Protein AF-A0AAW2QSM8-F1 (afdb_monomer_lite)

pLDDT: mean 82.86, std 20.03, range [26.61, 98.25]

Structure (mmCIF, N/CA/C/O backbone):
data_AF-A0AAW2QSM8-F1
#
_entry.id   AF-A0AAW2QSM8-F1
#
loop_
_atom_site.group_PDB
_atom_site.id
_atom_site.type_symbol
_atom_site.label_atom_id
_atom_site.label_alt_id
_atom_site.label_comp_id
_atom_site.label_asym_id
_atom_site.label_entity_id
_atom_site.label_seq_id
_atom_site.pdbx_PDB_ins_code
_atom_site.Cartn_x
_atom_site.Cartn_y
_atom_site.Cartn_z
_atom_site.occupancy
_atom_site.B_iso_or_equiv
_atom_site.auth_seq_id
_atom_site.auth_comp_id
_atom_site.auth_asym_id
_atom_site.auth_atom_id
_atom_site.pdbx_PDB_model_num
ATOM 1 N N . MET A 1 1 ? 16.136 -4.296 -57.598 1.00 37.69 1 MET A N 1
ATOM 2 C CA . MET A 1 1 ? 15.988 -4.565 -59.041 1.00 37.69 1 MET A CA 1
ATOM 3 C C . MET A 1 1 ? 16.842 -3.544 -59.768 1.00 37.69 1 MET A C 1
ATOM 5 O O . MET A 1 1 ? 16.464 -2.384 -59.811 1.00 37.69 1 MET A O 1
ATOM 9 N N . ILE A 1 2 ? 18.026 -3.956 -60.213 1.00 37.72 2 ILE A N 1
ATOM 10 C CA . ILE A 1 2 ? 18.904 -3.196 -61.109 1.00 37.72 2 ILE A CA 1
ATOM 11 C C . ILE A 1 2 ? 19.318 -4.221 -62.159 1.00 37.72 2 ILE A C 1
ATOM 13 O O . ILE A 1 2 ? 19.843 -5.274 -61.799 1.00 37.72 2 ILE A O 1
ATOM 17 N N . GLU A 1 3 ? 18.990 -3.968 -63.420 1.00 33.91 3 GLU A N 1
ATOM 18 C CA . GLU A 1 3 ? 19.300 -4.884 -64.515 1.00 33.91 3 GLU A CA 1
ATOM 19 C C . GLU A 1 3 ? 20.723 -4.617 -65.010 1.00 33.91 3 GLU A C 1
ATOM 21 O O . GLU A 1 3 ? 21.038 -3.510 -65.444 1.00 33.91 3 GLU A O 1
ATOM 26 N N . PHE A 1 4 ? 21.582 -5.635 -64.964 1.00 39.97 4 PHE A N 1
ATOM 27 C CA . PHE A 1 4 ? 22.839 -5.619 -65.705 1.00 39.97 4 PHE A CA 1
ATOM 28 C C . PHE A 1 4 ? 22.578 -6.140 -67.118 1.00 39.97 4 PHE A C 1
ATOM 30 O O . PHE A 1 4 ? 22.308 -7.327 -67.308 1.00 39.97 4 PHE A O 1
ATOM 37 N N . LEU A 1 5 ? 22.664 -5.252 -68.111 1.00 37.31 5 LEU A N 1
ATOM 38 C CA . LEU A 1 5 ? 22.688 -5.656 -69.515 1.00 37.31 5 LEU A CA 1
ATOM 39 C C . LEU A 1 5 ? 24.020 -6.367 -69.837 1.00 37.31 5 LEU A C 1
ATOM 41 O O . LEU A 1 5 ? 25.075 -5.899 -69.404 1.00 37.31 5 LEU A O 1
ATOM 45 N N . PRO A 1 6 ? 23.995 -7.488 -70.582 1.00 57.62 6 PRO A N 1
ATOM 46 C CA . PRO A 1 6 ? 25.197 -8.227 -70.962 1.00 57.62 6 PRO A CA 1
ATOM 47 C C . PRO A 1 6 ? 25.884 -7.652 -72.218 1.00 57.62 6 PRO A C 1
ATOM 49 O O . PRO A 1 6 ? 25.372 -6.746 -72.868 1.00 57.62 6 PRO A O 1
ATOM 52 N N . TYR A 1 7 ? 26.998 -8.294 -72.592 1.00 34.91 7 TYR A N 1
ATOM 53 C CA . TYR A 1 7 ? 27.861 -8.069 -73.766 1.00 34.91 7 TYR A CA 1
ATOM 54 C C . TYR A 1 7 ? 28.831 -6.876 -73.736 1.00 34.91 7 TYR A C 1
ATOM 56 O O . TYR A 1 7 ? 28.497 -5.756 -74.102 1.00 34.91 7 TYR A O 1
ATOM 64 N N . TYR A 1 8 ? 30.117 -7.221 -73.619 1.00 33.31 8 TYR A N 1
ATOM 65 C CA . TYR A 1 8 ? 30.985 -7.115 -74.796 1.00 33.31 8 TYR A CA 1
ATOM 66 C C . TYR A 1 8 ? 31.835 -8.387 -74.939 1.00 33.31 8 TYR A C 1
ATOM 68 O O . TYR A 1 8 ? 32.649 -8.704 -74.081 1.00 33.31 8 TYR A O 1
ATOM 76 N N . GLN A 1 9 ? 31.630 -9.137 -76.025 1.00 41.78 9 GLN A N 1
ATOM 77 C CA . GLN A 1 9 ? 32.396 -10.342 -76.358 1.00 41.78 9 GLN A CA 1
ATOM 78 C C . GLN A 1 9 ? 32.806 -10.243 -77.828 1.00 41.78 9 GLN A C 1
ATOM 80 O O . GLN A 1 9 ? 32.003 -10.519 -78.719 1.00 41.78 9 GLN A O 1
ATOM 85 N N . LYS A 1 10 ? 34.042 -9.806 -78.098 1.00 37.28 10 LYS A N 1
ATOM 86 C CA . LYS A 1 10 ? 34.548 -9.650 -79.467 1.00 37.28 10 LYS A CA 1
ATOM 87 C C . LYS A 1 10 ? 35.578 -10.734 -79.778 1.00 37.28 10 LYS A C 1
ATOM 89 O O . LYS A 1 10 ? 36.554 -10.896 -79.056 1.00 37.28 10 LYS A O 1
ATOM 94 N N . LYS A 1 11 ? 35.295 -11.499 -80.838 1.00 33.34 11 LYS A N 1
ATOM 95 C CA . LYS A 1 11 ? 36.092 -12.633 -81.328 1.00 33.34 11 LYS A CA 1
ATOM 96 C C . LYS A 1 11 ? 37.580 -12.303 -81.460 1.00 33.34 11 LYS A C 1
ATOM 98 O O . LYS A 1 11 ? 37.927 -11.276 -82.035 1.00 33.34 11 LYS A O 1
ATOM 103 N N . SER A 1 12 ? 38.412 -13.268 -81.072 1.00 36.94 12 SER A N 1
ATOM 104 C CA . SER A 1 12 ? 39.707 -13.476 -81.719 1.00 36.94 12 SER A CA 1
ATOM 105 C C . SER A 1 12 ? 39.502 -14.201 -83.055 1.00 36.94 12 SER A C 1
ATOM 107 O O . SER A 1 12 ? 38.677 -15.114 -83.144 1.00 36.94 12 SER A O 1
ATOM 109 N N . THR A 1 13 ? 40.261 -13.785 -84.062 1.00 33.03 13 THR A N 1
ATOM 110 C CA . THR A 1 13 ? 40.539 -14.480 -85.329 1.00 33.03 13 THR A CA 1
ATOM 111 C C . THR A 1 13 ? 41.866 -13.915 -85.815 1.00 33.03 13 THR A C 1
ATOM 113 O O . THR A 1 13 ? 41.962 -12.696 -85.962 1.00 33.03 13 THR A O 1
ATOM 116 N N . GLY A 1 14 ? 42.866 -14.772 -86.001 1.00 33.56 14 GLY A N 1
ATOM 117 C CA . GLY A 1 14 ? 44.190 -14.389 -86.482 1.00 33.56 14 GLY A CA 1
ATOM 118 C C . GLY A 1 14 ? 44.475 -14.877 -87.901 1.00 33.56 14 GLY A C 1
ATOM 119 O O . GLY A 1 14 ? 43.607 -15.466 -88.543 1.00 33.56 14 GLY A O 1
ATOM 120 N N . ASP A 1 15 ? 45.731 -14.647 -88.267 1.00 32.72 15 ASP A N 1
ATOM 121 C CA . ASP A 1 15 ? 46.563 -15.411 -89.198 1.00 32.72 15 ASP A CA 1
ATOM 122 C C . ASP A 1 15 ? 46.310 -15.234 -90.717 1.00 32.72 15 ASP A C 1
ATOM 124 O O . ASP A 1 15 ? 45.299 -15.648 -91.276 1.00 32.72 15 ASP A O 1
ATOM 128 N N . ASP A 1 16 ? 47.312 -14.588 -91.330 1.00 32.44 16 ASP A N 1
ATOM 129 C CA . ASP A 1 16 ? 48.027 -14.924 -92.575 1.00 32.44 16 ASP A CA 1
ATOM 130 C C . ASP A 1 16 ? 47.294 -15.052 -93.932 1.00 32.44 16 ASP A C 1
ATOM 132 O O . ASP A 1 16 ? 46.439 -15.908 -94.137 1.00 32.44 16 ASP A O 1
ATOM 136 N N . ASP A 1 17 ? 47.760 -14.278 -94.932 1.00 31.14 17 ASP A N 1
ATOM 137 C CA . ASP A 1 17 ? 48.708 -14.850 -95.913 1.00 31.14 17 ASP A CA 1
ATOM 138 C C . ASP A 1 17 ? 49.505 -13.801 -96.746 1.00 31.14 17 ASP A C 1
ATOM 140 O O . ASP A 1 17 ? 48.952 -12.833 -97.263 1.00 31.14 17 ASP A O 1
ATOM 144 N N . LEU A 1 18 ? 50.821 -14.046 -96.832 1.00 33.50 18 LEU A N 1
ATOM 145 C CA . LEU A 1 18 ? 51.816 -13.861 -97.920 1.00 33.50 18 LEU A CA 1
ATOM 146 C C . LEU A 1 18 ? 51.772 -12.710 -98.975 1.00 33.50 18 LEU A C 1
ATOM 148 O O . LEU A 1 18 ? 50.784 -12.524 -99.671 1.00 33.50 18 LEU A O 1
ATOM 152 N N . ASN A 1 19 ? 52.956 -12.076 -99.157 1.00 30.62 19 ASN A N 1
ATOM 153 C CA . ASN A 1 19 ? 53.789 -11.860 -100.384 1.00 30.62 19 ASN A CA 1
ATOM 154 C C . ASN A 1 19 ? 53.135 -11.497 -101.755 1.00 30.62 19 ASN A C 1
ATOM 156 O O . ASN A 1 19 ? 51.996 -11.835 -102.030 1.00 30.62 19 ASN A O 1
ATOM 160 N N . GLU A 1 20 ? 53.770 -10.855 -102.750 1.00 32.09 20 GLU A N 1
ATOM 161 C CA . GLU A 1 20 ? 55.142 -10.374 -103.085 1.00 32.09 20 GLU A CA 1
ATOM 162 C C . GLU A 1 20 ? 54.966 -9.282 -104.201 1.00 32.09 20 GLU A C 1
ATOM 164 O O . GLU A 1 20 ? 53.841 -9.101 -104.666 1.00 32.09 20 GLU A O 1
ATOM 169 N N . ASP A 1 21 ? 55.906 -8.487 -104.738 1.00 26.61 21 ASP A N 1
ATOM 170 C CA . ASP A 1 21 ? 57.368 -8.262 -104.648 1.00 26.61 21 ASP A CA 1
ATOM 171 C C . ASP A 1 21 ? 57.662 -6.799 -105.157 1.00 26.61 21 ASP A C 1
ATOM 173 O O . ASP A 1 21 ? 56.738 -6.019 -105.388 1.00 26.61 21 ASP A O 1
ATOM 177 N N . SER A 1 22 ? 58.935 -6.448 -105.401 1.00 28.77 22 SER A N 1
ATOM 178 C CA . SER A 1 22 ? 59.426 -5.657 -106.553 1.00 28.77 22 SER A CA 1
ATOM 179 C C . SER A 1 22 ? 59.888 -4.211 -106.303 1.00 28.77 22 SER A C 1
ATOM 181 O O . SER A 1 22 ? 59.337 -3.241 -106.814 1.00 28.77 22 SER A O 1
ATOM 183 N N . SER A 1 23 ? 61.056 -4.146 -105.652 1.00 28.53 23 SER A N 1
ATOM 184 C CA . SER A 1 23 ? 62.288 -3.501 -106.169 1.00 28.53 23 SER A CA 1
ATOM 185 C C . SER A 1 23 ? 62.406 -1.969 -106.336 1.00 28.53 23 SER A C 1
ATOM 187 O O . SER A 1 23 ? 61.602 -1.327 -106.994 1.00 28.53 23 SER A O 1
ATOM 189 N N . GLU A 1 24 ? 63.568 -1.463 -105.885 1.00 28.03 24 GLU A N 1
ATOM 190 C CA . GLU A 1 24 ? 64.206 -0.162 -106.198 1.00 28.03 24 GLU A CA 1
ATOM 191 C C . GLU A 1 24 ? 63.445 1.111 -105.747 1.00 28.03 24 GLU A C 1
ATOM 193 O O . GLU A 1 24 ? 62.296 1.359 -106.071 1.00 28.03 24 GLU A O 1
ATOM 198 N N . ASN A 1 25 ? 64.045 2.012 -104.964 1.00 27.36 25 ASN A N 1
ATOM 199 C CA . ASN A 1 25 ? 65.354 2.627 -105.202 1.00 27.36 25 ASN A CA 1
ATOM 200 C C . ASN A 1 25 ? 66.118 2.921 -103.887 1.00 27.36 25 ASN A C 1
ATOM 202 O O . ASN A 1 25 ? 65.534 3.342 -102.889 1.00 27.36 25 ASN A O 1
ATOM 206 N N . ARG A 1 26 ? 67.445 2.741 -103.887 1.00 36.94 26 ARG A N 1
ATOM 207 C CA . ARG A 1 26 ? 68.321 2.917 -102.716 1.00 36.94 26 ARG A CA 1
ATOM 208 C C . ARG A 1 26 ? 69.012 4.287 -102.749 1.00 36.94 26 ARG A C 1
ATOM 210 O O . ARG A 1 26 ? 70.028 4.450 -103.415 1.00 36.94 26 ARG A O 1
ATOM 217 N N . SER A 1 27 ? 68.498 5.257 -101.990 1.00 31.53 27 SER A N 1
ATOM 218 C CA . SER A 1 27 ? 69.082 6.607 -101.861 1.00 31.53 27 SER A CA 1
ATOM 219 C C . SER A 1 27 ? 69.471 6.916 -100.404 1.00 31.53 27 SER A C 1
ATOM 221 O O . SER A 1 27 ? 68.594 6.881 -99.542 1.00 31.53 27 SER A O 1
ATOM 223 N N . PRO A 1 28 ? 70.747 7.220 -100.089 1.00 39.97 28 PRO A N 1
ATOM 224 C CA . PRO A 1 28 ? 71.170 7.539 -98.725 1.00 39.97 28 PRO A CA 1
ATOM 225 C C . PRO A 1 28 ? 70.884 9.012 -98.386 1.00 39.97 28 PRO A C 1
ATOM 227 O O . PRO A 1 28 ? 71.546 9.908 -98.907 1.00 39.97 28 PRO A O 1
ATOM 230 N N . ALA A 1 29 ? 69.917 9.275 -97.500 1.00 31.58 29 ALA A N 1
ATOM 231 C CA . ALA A 1 29 ? 69.542 10.639 -97.120 1.00 31.58 29 ALA A CA 1
ATOM 232 C C . ALA A 1 29 ? 69.113 10.779 -95.642 1.00 31.58 29 ALA A C 1
ATOM 234 O O . ALA A 1 29 ? 67.986 10.466 -95.277 1.00 31.58 29 ALA A O 1
ATOM 235 N N . SER A 1 30 ? 69.998 11.373 -94.833 1.00 36.75 30 SER A N 1
ATOM 236 C CA . SER A 1 30 ? 69.716 12.029 -93.541 1.00 36.75 30 SER A CA 1
ATOM 237 C C . SER A 1 30 ? 69.126 11.184 -92.391 1.00 36.75 30 SER A C 1
ATOM 239 O O . SER A 1 30 ? 67.939 11.261 -92.074 1.00 36.75 30 SER A O 1
ATOM 241 N N . GLU A 1 31 ? 70.011 10.543 -91.619 1.00 38.59 31 GLU A N 1
ATOM 242 C CA . GLU A 1 31 ? 69.717 9.992 -90.277 1.00 38.59 31 GLU A CA 1
ATOM 243 C C . GLU A 1 31 ? 69.239 11.068 -89.264 1.00 38.59 31 GLU A C 1
ATOM 245 O O . GLU A 1 31 ? 68.657 10.761 -88.224 1.00 38.59 31 GLU A O 1
ATOM 250 N N . ASN A 1 32 ? 69.419 12.356 -89.588 1.00 44.19 32 ASN A N 1
ATOM 251 C CA . ASN A 1 32 ? 69.009 13.487 -88.750 1.00 44.19 32 ASN A CA 1
ATOM 252 C C . ASN A 1 32 ? 67.496 13.787 -88.790 1.00 44.19 32 ASN A C 1
ATOM 254 O O . ASN A 1 32 ? 67.010 14.524 -87.935 1.00 44.19 32 ASN A O 1
ATOM 258 N N . GLY A 1 33 ? 66.745 13.271 -89.774 1.00 52.97 33 GLY A N 1
ATOM 259 C CA . GLY A 1 33 ? 65.313 13.580 -89.925 1.00 52.97 33 GLY A CA 1
ATOM 260 C C . GLY A 1 33 ? 64.427 12.878 -88.892 1.00 52.97 33 GLY A C 1
ATOM 261 O O . GLY A 1 33 ? 63.688 13.522 -88.151 1.00 52.97 33 GLY A O 1
ATOM 262 N N . ASP A 1 34 ? 64.556 11.555 -88.814 1.00 56.44 34 ASP A N 1
ATOM 263 C CA . ASP A 1 34 ? 63.772 10.672 -87.937 1.00 56.44 34 ASP A CA 1
ATOM 264 C C 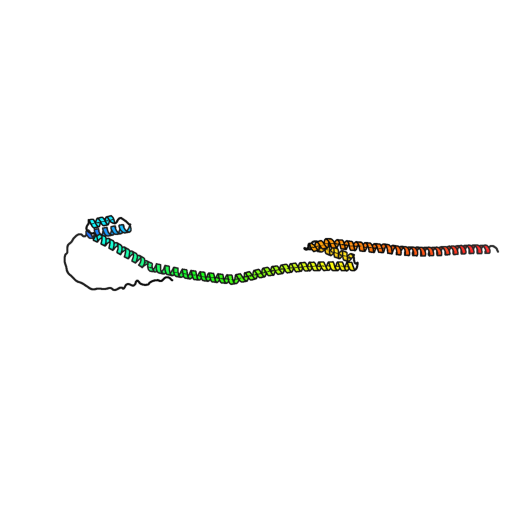. ASP A 1 34 ? 63.960 11.004 -86.440 1.00 56.44 34 ASP A C 1
ATOM 266 O O . ASP A 1 34 ? 63.015 10.975 -85.653 1.00 56.44 34 ASP A O 1
ATOM 270 N N . THR A 1 35 ? 65.163 11.442 -86.055 1.00 61.62 35 THR A N 1
ATOM 271 C CA . THR A 1 35 ? 65.461 11.911 -84.689 1.00 61.62 35 THR A CA 1
ATOM 272 C C . THR A 1 35 ? 64.717 13.209 -84.337 1.00 61.62 35 THR A C 1
ATOM 274 O O . THR A 1 35 ? 64.271 13.377 -83.202 1.00 61.62 35 THR A O 1
ATOM 277 N N . ALA A 1 36 ? 64.544 14.125 -85.297 1.00 67.00 36 ALA A N 1
ATOM 278 C CA . ALA A 1 36 ? 63.866 15.402 -85.072 1.00 67.00 36 ALA A CA 1
ATOM 279 C C . ALA A 1 36 ? 62.339 15.245 -84.973 1.00 67.00 36 ALA A C 1
ATOM 281 O O . ALA A 1 36 ? 61.732 15.807 -84.059 1.00 67.00 36 ALA A O 1
ATOM 282 N N . ASP A 1 37 ? 61.729 14.443 -85.854 1.00 72.75 37 ASP A N 1
ATOM 283 C CA . ASP A 1 37 ? 60.283 14.184 -85.814 1.00 72.75 37 ASP A CA 1
ATOM 284 C C . ASP A 1 37 ? 59.902 13.434 -84.505 1.00 72.75 37 ASP A C 1
ATOM 286 O O . ASP A 1 37 ? 58.910 13.788 -83.863 1.00 72.75 37 ASP A O 1
ATOM 290 N N . LYS A 1 38 ? 60.748 12.512 -84.006 1.00 76.06 38 LYS A N 1
ATOM 291 C CA . LYS A 1 38 ? 60.593 11.869 -82.678 1.00 76.06 38 LYS A CA 1
ATOM 292 C C . LYS A 1 38 ? 60.730 12.842 -81.502 1.00 76.06 38 LYS A C 1
ATOM 294 O O . LYS A 1 38 ? 59.967 12.752 -80.540 1.00 76.06 38 LYS A O 1
ATOM 299 N N . GLN A 1 39 ? 61.663 13.793 -81.567 1.00 80.06 39 GLN A N 1
ATOM 300 C CA . GLN A 1 39 ? 61.791 14.830 -80.538 1.00 80.06 39 GLN A CA 1
ATOM 301 C C . GLN A 1 39 ? 60.550 15.739 -80.500 1.00 80.06 39 GLN A C 1
ATOM 303 O O . GLN A 1 39 ? 60.066 16.063 -79.416 1.00 80.06 39 GLN A O 1
ATOM 308 N N . ASP A 1 40 ? 59.991 16.103 -81.659 1.00 79.94 40 ASP A N 1
ATOM 309 C CA . ASP A 1 40 ? 58.732 16.855 -81.742 1.00 79.94 40 ASP A CA 1
ATOM 310 C C . ASP A 1 40 ? 57.526 16.043 -81.237 1.00 79.94 40 ASP A C 1
ATOM 312 O O . ASP A 1 40 ? 56.650 16.608 -80.582 1.00 79.94 40 ASP A O 1
ATOM 316 N N . GLN A 1 41 ? 57.485 14.726 -81.474 1.00 84.69 41 GLN A N 1
ATOM 317 C CA . GLN A 1 41 ? 56.469 13.828 -80.908 1.00 84.69 41 GLN A CA 1
ATOM 318 C C . GLN A 1 41 ? 56.520 13.810 -79.371 1.00 84.69 41 GLN A C 1
ATOM 320 O O . GLN A 1 41 ? 55.481 13.923 -78.716 1.00 84.69 41 GLN A O 1
ATOM 325 N N . LEU A 1 42 ? 57.722 13.707 -78.790 1.00 84.31 42 LEU A N 1
ATOM 326 C CA . LEU A 1 42 ? 57.922 13.734 -77.339 1.00 84.31 42 LEU A CA 1
ATOM 327 C C . LEU A 1 42 ? 57.533 15.091 -76.740 1.00 84.31 42 LEU A C 1
ATOM 329 O O . LEU A 1 42 ? 56.754 15.128 -75.788 1.00 84.31 42 LEU A O 1
ATOM 333 N N . LEU A 1 43 ? 57.998 16.200 -77.324 1.00 86.12 43 LEU A N 1
ATOM 334 C CA . LEU A 1 43 ? 57.645 17.553 -76.877 1.00 86.12 43 LEU A CA 1
ATOM 335 C C . LEU A 1 43 ? 56.132 17.810 -76.948 1.00 86.12 43 LEU A C 1
ATOM 337 O O . LEU A 1 43 ? 55.565 18.359 -76.006 1.00 86.12 43 LEU A O 1
ATOM 341 N N . LEU A 1 44 ? 55.464 17.357 -78.014 1.00 86.31 44 LEU A N 1
ATOM 342 C CA . LEU A 1 44 ? 54.009 17.432 -78.137 1.00 86.31 44 LEU A CA 1
ATOM 343 C C . LEU A 1 44 ? 53.305 16.600 -77.052 1.00 86.31 44 LEU A C 1
ATOM 345 O O . LEU A 1 44 ? 52.346 17.072 -76.448 1.00 86.31 44 LEU A O 1
ATOM 349 N N . SER A 1 45 ? 53.784 15.383 -76.774 1.00 87.06 45 SER A N 1
ATOM 350 C CA . SER A 1 45 ? 53.202 14.526 -75.731 1.00 87.06 45 SER A CA 1
ATOM 351 C C . SER A 1 45 ? 53.314 15.143 -74.330 1.00 87.06 45 SER A C 1
ATOM 353 O O . SER A 1 45 ? 52.355 15.090 -73.561 1.00 87.06 45 SER A O 1
ATOM 355 N N . ALA A 1 46 ? 54.441 15.797 -74.025 1.00 87.44 46 ALA A N 1
ATOM 356 C CA . ALA A 1 46 ? 54.645 16.524 -72.776 1.00 87.44 46 ALA A CA 1
ATOM 357 C C . ALA A 1 46 ? 53.724 17.751 -72.684 1.00 87.44 46 ALA A C 1
ATOM 359 O O . ALA A 1 46 ? 53.015 17.900 -71.692 1.00 87.44 46 ALA A O 1
ATOM 360 N N . ALA A 1 47 ? 53.650 18.562 -73.745 1.00 87.56 47 ALA A N 1
ATOM 361 C CA . ALA A 1 47 ? 52.763 19.721 -73.820 1.00 87.56 47 ALA A CA 1
ATOM 362 C C . ALA A 1 47 ? 51.283 19.347 -73.601 1.00 87.56 47 ALA A C 1
ATOM 364 O O . ALA A 1 47 ? 50.574 20.045 -72.878 1.00 87.56 47 ALA A O 1
ATOM 365 N N . ILE A 1 48 ? 50.816 18.220 -74.158 1.00 87.25 48 ILE A N 1
ATOM 366 C CA . ILE A 1 48 ? 49.442 17.732 -73.939 1.00 87.25 48 ILE A CA 1
ATOM 367 C C . ILE A 1 48 ? 49.241 17.256 -72.492 1.00 87.25 48 ILE A C 1
ATOM 369 O O . ILE A 1 48 ? 48.244 17.622 -71.875 1.00 87.25 48 ILE A O 1
ATOM 373 N N . CYS A 1 49 ? 50.178 16.485 -71.928 1.00 87.38 49 CYS A N 1
ATOM 374 C CA . CYS A 1 49 ? 50.118 16.052 -70.524 1.00 87.38 49 CYS A CA 1
ATOM 375 C C . CYS A 1 49 ? 50.142 17.228 -69.527 1.00 87.38 49 CYS A C 1
ATOM 377 O O . CYS A 1 49 ? 49.525 17.137 -68.468 1.00 87.38 49 CYS A O 1
ATOM 379 N N . ASN A 1 50 ? 50.820 18.325 -69.873 1.00 88.56 50 ASN A N 1
ATOM 380 C CA . ASN A 1 50 ? 50.934 19.535 -69.055 1.00 88.56 50 ASN A CA 1
ATOM 381 C C . ASN A 1 50 ? 49.784 20.545 -69.270 1.00 88.56 50 ASN A C 1
ATOM 383 O O . ASN A 1 50 ? 49.623 21.458 -68.460 1.00 88.56 50 ASN A O 1
ATOM 387 N N . GLY A 1 51 ? 48.994 20.412 -70.344 1.00 85.56 51 GLY A N 1
ATOM 388 C CA . GLY A 1 51 ? 47.915 21.348 -70.697 1.00 85.56 51 GLY A CA 1
ATOM 389 C C . GLY A 1 51 ? 48.371 22.649 -71.384 1.00 85.56 51 GLY A C 1
ATOM 390 O O . GLY A 1 51 ? 47.745 23.691 -71.197 1.00 85.56 51 GLY A O 1
ATOM 391 N N . GLU A 1 52 ? 49.463 22.612 -72.151 1.00 90.06 52 GLU A N 1
ATOM 392 C CA . GLU A 1 52 ? 50.100 23.776 -72.799 1.00 90.06 52 GLU A CA 1
ATOM 393 C C . GLU A 1 52 ? 49.465 24.179 -74.160 1.00 90.06 52 GLU A C 1
ATOM 395 O O . GLU A 1 52 ? 48.708 23.418 -74.767 1.00 90.06 52 GLU A O 1
ATOM 400 N N . ASP A 1 53 ? 49.787 25.379 -74.689 1.00 85.94 53 ASP A N 1
ATOM 401 C CA . ASP A 1 53 ? 49.286 25.851 -76.003 1.00 85.94 53 ASP A CA 1
ATOM 402 C C . ASP A 1 53 ? 49.859 25.043 -77.182 1.00 85.94 53 ASP A C 1
ATOM 404 O O . ASP A 1 53 ? 50.949 25.315 -77.707 1.00 85.94 53 ASP A O 1
ATOM 408 N N . LEU A 1 54 ? 49.040 24.121 -77.690 1.00 84.94 54 LEU A N 1
ATOM 409 C CA . LEU A 1 54 ? 49.307 23.369 -78.918 1.00 84.94 54 LEU A CA 1
ATOM 410 C C . LEU A 1 54 ? 49.359 24.256 -80.174 1.00 84.94 54 LEU A C 1
ATOM 412 O O . LEU A 1 54 ? 49.878 23.827 -81.205 1.00 84.94 54 LEU A O 1
ATOM 416 N N . GLY A 1 55 ? 48.876 25.501 -80.115 1.00 83.19 55 GLY A N 1
ATOM 417 C CA . GLY A 1 55 ? 48.933 26.462 -81.213 1.00 83.19 55 GLY A CA 1
ATOM 418 C C . GLY A 1 55 ? 50.352 26.706 -81.732 1.00 83.19 55 GLY A C 1
ATOM 419 O O . GLY A 1 55 ? 50.529 26.966 -82.922 1.00 83.19 55 GLY A O 1
ATOM 420 N N . SER A 1 56 ? 51.373 26.574 -80.882 1.00 82.38 56 SER A N 1
ATOM 421 C CA . SER A 1 56 ? 52.788 26.617 -81.278 1.00 82.38 56 SER A CA 1
ATOM 422 C C . SER A 1 56 ? 53.159 25.475 -82.242 1.00 82.38 56 SER A C 1
ATOM 424 O O . SER A 1 56 ? 53.662 25.730 -83.340 1.00 82.38 56 SER A O 1
ATOM 426 N N . PHE A 1 57 ? 52.824 24.234 -81.881 1.00 83.75 57 PHE A N 1
ATOM 427 C CA . PHE A 1 57 ? 53.021 23.026 -82.687 1.00 83.75 57 PHE A CA 1
ATOM 428 C C . PHE A 1 57 ? 52.184 23.046 -83.973 1.00 83.75 57 PHE A C 1
ATOM 430 O O . PHE A 1 57 ? 52.696 22.715 -85.042 1.00 83.75 57 PHE A O 1
ATOM 437 N N . VAL A 1 58 ? 50.930 23.508 -83.903 1.00 84.50 58 VAL A N 1
ATOM 438 C CA . VAL A 1 58 ? 50.062 23.698 -85.079 1.00 84.50 58 VAL A CA 1
ATOM 439 C C . VAL A 1 58 ? 50.695 24.691 -86.058 1.00 84.50 58 VAL A C 1
ATOM 441 O O . VAL A 1 58 ? 50.875 24.363 -87.231 1.00 84.50 58 VAL A O 1
ATOM 444 N N . ARG A 1 59 ? 51.113 25.877 -85.587 1.00 85.38 59 ARG A N 1
ATOM 445 C CA . ARG A 1 59 ? 51.801 26.878 -86.424 1.00 85.38 59 ARG A CA 1
ATOM 446 C C . ARG A 1 59 ? 53.073 26.299 -87.061 1.00 85.38 59 ARG A C 1
ATOM 448 O O . ARG A 1 59 ? 53.282 26.503 -88.254 1.00 85.38 59 ARG A O 1
ATOM 455 N N . LYS A 1 60 ? 53.874 25.527 -86.312 1.00 83.38 60 LYS A N 1
ATOM 456 C CA . LYS A 1 60 ? 55.083 24.846 -86.817 1.00 83.38 60 LYS A CA 1
ATOM 457 C C . LYS A 1 60 ? 54.768 23.825 -87.922 1.00 83.38 60 LYS A C 1
ATOM 459 O O . LYS A 1 60 ? 55.421 23.857 -88.960 1.00 83.38 60 LYS A O 1
ATOM 464 N N . ALA A 1 61 ? 53.770 22.961 -87.731 1.00 82.38 61 ALA A N 1
ATOM 465 C CA . ALA A 1 61 ? 53.433 21.882 -88.666 1.00 82.38 61 ALA A CA 1
ATOM 466 C C . ALA A 1 61 ? 52.809 22.371 -89.986 1.00 82.38 61 ALA A C 1
ATOM 468 O O . ALA A 1 61 ? 53.076 21.805 -91.047 1.00 82.38 61 ALA A O 1
ATOM 469 N N . PHE A 1 62 ? 52.008 23.442 -89.944 1.00 82.88 62 PHE A N 1
ATOM 470 C CA . PHE A 1 62 ? 51.504 24.079 -91.164 1.00 82.88 62 PHE A CA 1
ATOM 471 C C . PHE A 1 62 ? 52.595 24.892 -91.880 1.00 82.88 62 PHE A C 1
ATOM 473 O O . PHE A 1 62 ? 52.680 24.830 -93.104 1.00 82.88 62 PHE A O 1
ATOM 480 N N . ALA A 1 63 ? 53.476 25.588 -91.150 1.00 82.62 63 ALA A N 1
ATOM 481 C CA . ALA A 1 63 ? 54.594 26.327 -91.747 1.00 82.62 63 ALA A CA 1
ATOM 482 C C . ALA A 1 63 ? 55.664 25.418 -92.386 1.00 82.62 63 ALA A C 1
ATOM 484 O O . ALA A 1 63 ? 56.314 25.828 -93.344 1.00 82.62 63 ALA A O 1
ATOM 485 N N . SER A 1 64 ? 55.837 24.185 -91.894 1.00 78.88 64 SER A N 1
ATOM 486 C CA . SER A 1 64 ? 56.739 23.183 -92.483 1.00 78.88 64 SER A CA 1
ATOM 487 C C . SER A 1 64 ? 56.120 22.375 -93.632 1.00 78.88 64 SER A C 1
ATOM 489 O O . SER A 1 64 ? 56.797 21.524 -94.207 1.00 78.88 64 SER A O 1
ATOM 491 N N . GLY A 1 65 ? 54.842 22.603 -93.963 1.00 76.25 65 GLY A N 1
ATOM 492 C CA . GLY A 1 65 ? 54.123 21.852 -94.997 1.00 76.25 65 GLY A CA 1
ATOM 493 C C . GLY A 1 65 ? 53.806 20.395 -94.632 1.00 76.25 65 GLY A C 1
ATOM 494 O O . GLY A 1 65 ? 53.431 19.628 -95.516 1.00 76.25 65 GLY A O 1
ATOM 495 N N . LYS A 1 66 ? 53.934 20.000 -93.355 1.00 77.50 66 LYS A N 1
ATOM 496 C CA . LYS A 1 66 ? 53.704 18.627 -92.862 1.00 77.50 66 LYS A CA 1
ATOM 497 C C . LYS A 1 66 ? 52.571 18.535 -91.806 1.00 77.50 66 LYS A C 1
ATOM 499 O O . LYS A 1 66 ? 52.810 18.042 -90.699 1.00 77.50 66 LYS A O 1
ATOM 504 N N . PRO A 1 67 ? 51.321 18.955 -92.094 1.00 80.50 67 PRO A N 1
ATOM 505 C CA . PRO A 1 67 ? 50.221 18.833 -91.128 1.00 80.50 67 PRO A CA 1
ATOM 506 C C . PRO A 1 67 ? 49.902 17.367 -90.773 1.00 80.50 67 PRO A C 1
ATOM 508 O O . PRO A 1 67 ? 49.575 17.071 -89.624 1.00 80.50 67 PRO A O 1
ATOM 511 N N . GLU A 1 68 ? 50.078 16.436 -91.719 1.00 83.00 68 GLU A N 1
ATOM 512 C CA . GLU A 1 68 ? 49.852 15.000 -91.500 1.00 83.00 68 GLU A CA 1
ATOM 513 C C . GLU A 1 68 ? 50.790 14.392 -90.445 1.00 83.00 68 GLU A C 1
ATOM 515 O O . GLU A 1 68 ? 50.381 13.497 -89.710 1.00 83.00 68 GLU A O 1
ATOM 520 N N . THR A 1 69 ? 52.021 14.899 -90.297 1.00 83.50 69 THR A N 1
ATOM 521 C CA . THR A 1 69 ? 52.958 14.438 -89.256 1.00 83.50 69 THR A CA 1
ATOM 522 C C . THR A 1 69 ? 52.456 14.808 -87.858 1.00 83.50 69 THR A C 1
ATOM 524 O O . THR A 1 69 ? 52.449 13.966 -86.963 1.00 83.50 69 THR A O 1
ATOM 527 N N . LEU A 1 70 ? 51.937 16.029 -87.673 1.00 84.25 70 LEU A N 1
ATOM 528 C CA . LEU A 1 70 ? 51.305 16.436 -86.412 1.00 84.25 70 LEU A CA 1
ATOM 529 C C . LEU A 1 70 ? 50.049 15.600 -86.121 1.00 84.25 70 LEU A C 1
ATOM 531 O O . LEU A 1 70 ? 49.860 15.128 -85.001 1.00 84.25 70 LEU A O 1
ATOM 535 N N . LEU A 1 71 ? 49.215 15.369 -87.134 1.00 86.06 71 LEU A N 1
ATOM 536 C CA . LEU A 1 71 ? 48.015 14.539 -87.026 1.00 86.06 71 LEU A CA 1
ATOM 537 C C . LEU A 1 71 ? 48.350 13.064 -86.722 1.00 86.06 71 LEU A C 1
ATOM 539 O O . LEU A 1 71 ? 47.620 12.413 -85.971 1.00 86.06 71 LEU A O 1
ATOM 543 N N . HIS A 1 72 ? 49.471 12.547 -87.231 1.00 87.75 72 HIS A N 1
ATOM 544 C CA . HIS A 1 72 ? 50.008 11.234 -86.873 1.00 87.75 72 HIS A CA 1
ATOM 545 C C . HIS A 1 72 ? 50.478 11.193 -85.411 1.00 87.75 72 HIS A C 1
ATOM 547 O O . HIS A 1 72 ? 50.067 10.297 -84.674 1.00 87.75 72 HIS A O 1
ATOM 553 N N . HIS A 1 73 ? 51.264 12.178 -84.957 1.00 87.38 73 HIS A N 1
ATOM 554 C CA . HIS A 1 73 ? 51.725 12.258 -83.564 1.00 87.38 73 HIS A CA 1
ATOM 555 C C . HIS A 1 73 ? 50.558 12.379 -82.570 1.00 87.38 73 HIS A C 1
ATOM 557 O O . HIS A 1 73 ? 50.561 11.696 -81.547 1.00 87.38 73 HIS A O 1
ATOM 563 N N . LEU A 1 74 ? 49.520 13.159 -82.895 1.00 89.06 74 LEU A N 1
ATOM 564 C CA . LEU A 1 74 ? 48.295 13.246 -82.091 1.00 89.06 74 LEU A CA 1
ATOM 565 C C . LEU A 1 74 ? 47.553 11.902 -82.029 1.00 89.06 74 LEU A C 1
ATOM 567 O O . LEU A 1 74 ? 47.229 11.439 -80.938 1.00 89.06 74 LEU A O 1
ATOM 571 N N . LYS A 1 75 ? 47.344 11.223 -83.168 1.00 90.25 75 LYS A N 1
ATOM 572 C CA . LYS A 1 75 ? 46.722 9.883 -83.195 1.00 90.25 75 LYS A CA 1
ATOM 573 C C . LYS A 1 75 ? 47.536 8.842 -82.420 1.00 90.25 75 LYS A C 1
ATOM 575 O O . LYS A 1 75 ? 46.950 7.988 -81.757 1.00 90.25 75 LYS A O 1
ATOM 580 N N . HIS A 1 76 ? 48.866 8.908 -82.483 1.00 89.69 76 HIS A N 1
ATOM 581 C CA . HIS A 1 76 ? 49.750 8.052 -81.693 1.00 89.69 76 HIS A CA 1
ATOM 582 C C . HIS A 1 76 ? 49.621 8.351 -80.194 1.00 89.69 76 HIS A C 1
ATOM 584 O O . HIS A 1 76 ? 49.548 7.421 -79.396 1.00 89.69 76 HIS A O 1
ATOM 590 N N . PHE A 1 77 ? 49.566 9.625 -79.794 1.00 90.56 77 PHE A N 1
ATOM 591 C CA . PHE A 1 77 ? 49.367 10.008 -78.396 1.00 90.56 77 PHE A CA 1
ATOM 592 C C . PHE A 1 77 ? 48.021 9.503 -77.856 1.00 90.56 77 PHE A C 1
ATOM 594 O O . PHE A 1 77 ? 47.994 8.871 -76.802 1.00 90.56 77 PHE A O 1
ATOM 601 N N . THR A 1 78 ? 46.926 9.688 -78.606 1.00 92.94 78 THR A N 1
ATOM 602 C CA . THR A 1 78 ? 45.602 9.159 -78.237 1.00 92.94 78 THR A CA 1
ATOM 603 C C . THR A 1 78 ? 45.643 7.645 -78.034 1.00 92.94 78 THR A C 1
ATOM 605 O O . THR A 1 78 ? 45.266 7.185 -76.964 1.00 92.94 78 THR A O 1
ATOM 608 N N . LYS A 1 79 ? 46.179 6.879 -78.996 1.00 94.06 79 LYS A N 1
ATOM 609 C CA . LYS A 1 79 ? 46.314 5.415 -78.869 1.00 94.06 79 LYS A CA 1
ATOM 610 C C . LYS A 1 79 ? 47.201 4.991 -77.696 1.00 94.06 79 LYS A C 1
ATOM 612 O O . LYS A 1 79 ? 46.902 4.011 -77.0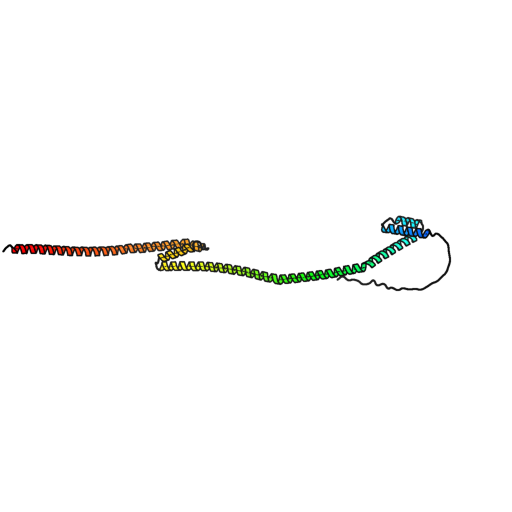25 1.00 94.06 79 LYS A O 1
ATOM 617 N N . SER A 1 80 ? 48.282 5.725 -77.437 1.00 92.00 80 SER A N 1
ATOM 618 C CA . SER A 1 80 ? 49.176 5.451 -76.308 1.00 92.00 80 SER A CA 1
ATOM 619 C C . SER A 1 80 ? 48.466 5.647 -74.968 1.00 92.00 80 SER A C 1
ATOM 621 O O . SER A 1 80 ? 48.656 4.838 -74.066 1.00 92.00 80 SER A O 1
ATOM 623 N N . LYS A 1 81 ? 47.629 6.686 -74.838 1.00 94.06 81 LYS A N 1
ATOM 624 C CA . LYS A 1 81 ? 46.824 6.921 -73.630 1.00 94.06 81 LYS A CA 1
ATOM 625 C C . LYS A 1 81 ? 45.623 5.985 -73.513 1.00 94.06 81 LYS A C 1
ATOM 627 O O . LYS A 1 81 ? 45.278 5.605 -72.403 1.00 94.06 81 LYS A O 1
ATOM 632 N N . GLU A 1 82 ? 45.036 5.561 -74.626 1.00 94.94 82 GLU A N 1
ATOM 633 C CA . GLU A 1 82 ? 44.008 4.514 -74.666 1.00 94.94 82 GLU A CA 1
ATOM 634 C C . GLU A 1 82 ? 44.573 3.175 -74.148 1.00 94.94 82 GLU A C 1
ATOM 636 O O . GLU A 1 82 ? 43.981 2.574 -73.254 1.00 94.94 82 GLU A O 1
ATOM 641 N N . SER A 1 83 ? 45.779 2.783 -74.584 1.00 95.12 83 SER A N 1
ATOM 642 C CA . SER A 1 83 ? 46.500 1.612 -74.051 1.00 95.12 83 SER A CA 1
ATOM 643 C C . SER A 1 83 ? 46.867 1.757 -72.569 1.00 95.12 83 SER A C 1
ATOM 645 O O . SER A 1 83 ? 46.700 0.813 -71.807 1.00 95.12 83 SER A O 1
ATOM 647 N N . GLU A 1 84 ? 47.336 2.932 -72.135 1.00 93.81 84 GLU A N 1
ATOM 648 C CA . GLU A 1 84 ? 47.672 3.199 -70.726 1.00 93.81 84 GLU A CA 1
ATOM 649 C C . GLU A 1 84 ? 46.440 3.070 -69.810 1.00 93.81 84 GLU A C 1
ATOM 651 O O . GLU A 1 84 ? 46.530 2.507 -68.720 1.00 93.81 84 GLU A O 1
ATOM 656 N N . ILE A 1 85 ? 45.270 3.527 -70.275 1.00 92.81 85 ILE A N 1
ATOM 657 C CA . ILE A 1 85 ? 43.988 3.343 -69.582 1.00 92.81 85 ILE A CA 1
ATOM 658 C C . ILE A 1 85 ? 43.584 1.862 -69.573 1.00 92.81 85 ILE A C 1
ATOM 660 O O . ILE A 1 85 ? 43.214 1.350 -68.515 1.00 92.81 85 ILE A O 1
ATOM 664 N N . GLU A 1 86 ? 43.684 1.159 -70.709 1.00 93.81 86 GLU A N 1
ATOM 665 C CA . GLU A 1 86 ? 43.417 -0.284 -70.764 1.00 93.81 86 GLU A CA 1
ATOM 666 C C . GLU A 1 86 ? 44.291 -1.063 -69.780 1.00 93.81 86 GLU A C 1
ATOM 668 O O . GLU A 1 86 ? 43.770 -1.926 -69.080 1.00 93.81 86 GLU A O 1
ATOM 673 N N . ASP A 1 87 ? 45.586 -0.762 -69.683 1.00 94.06 87 ASP A N 1
ATOM 674 C CA . ASP A 1 87 ? 46.510 -1.499 -68.821 1.00 94.06 87 ASP A CA 1
ATOM 675 C C . ASP A 1 87 ? 46.312 -1.192 -67.330 1.00 94.06 87 ASP A C 1
ATOM 677 O O . ASP A 1 87 ? 46.376 -2.112 -66.513 1.00 94.06 87 ASP A O 1
ATOM 681 N N . VAL A 1 88 ? 45.951 0.043 -66.958 1.00 93.50 88 VAL A N 1
ATOM 682 C CA . VAL A 1 88 ? 45.519 0.367 -65.582 1.00 93.50 88 VAL A CA 1
ATOM 683 C C . VAL A 1 88 ? 44.217 -0.363 -65.225 1.00 93.50 88 VAL A C 1
ATOM 685 O O . VAL A 1 88 ? 44.103 -0.935 -64.138 1.00 93.50 88 VAL A O 1
ATOM 688 N N . CYS A 1 89 ? 43.244 -0.427 -66.141 1.00 91.44 89 CYS A N 1
ATOM 689 C CA . CYS A 1 89 ? 42.029 -1.219 -65.938 1.00 91.44 89 CYS A CA 1
ATOM 690 C C . CYS A 1 89 ? 42.326 -2.731 -65.868 1.00 91.44 89 CYS A C 1
ATOM 692 O O . CYS A 1 89 ? 41.767 -3.430 -65.021 1.00 91.44 89 CYS A O 1
ATOM 694 N N . ARG A 1 90 ? 43.236 -3.238 -66.709 1.00 91.50 90 ARG A N 1
ATOM 695 C CA . ARG A 1 90 ? 43.689 -4.641 -66.756 1.00 91.50 90 ARG A CA 1
ATOM 696 C C . ARG A 1 90 ? 44.455 -5.045 -65.493 1.00 91.50 90 ARG A C 1
ATOM 698 O O . ARG A 1 90 ? 44.369 -6.204 -65.098 1.00 91.50 90 ARG A O 1
ATOM 705 N N . ALA A 1 91 ? 45.159 -4.113 -64.852 1.00 93.31 91 ALA A N 1
ATOM 706 C CA . ALA A 1 91 ? 45.835 -4.343 -63.579 1.00 93.31 91 ALA A CA 1
ATOM 707 C C . ALA A 1 91 ? 44.849 -4.491 -62.405 1.00 93.31 91 ALA A C 1
ATOM 709 O O . ALA A 1 91 ? 45.037 -5.372 -61.573 1.00 93.31 91 ALA A O 1
ATOM 710 N N . HIS A 1 92 ? 43.786 -3.675 -62.359 1.00 93.44 92 HIS A N 1
ATOM 711 C CA . HIS A 1 92 ? 42.955 -3.511 -61.154 1.00 93.44 92 HIS A CA 1
ATOM 712 C C . HIS A 1 92 ? 41.512 -4.039 -61.237 1.00 93.44 92 HIS A C 1
ATOM 714 O O . HIS A 1 92 ? 40.777 -3.954 -60.252 1.00 93.44 92 HIS A O 1
ATOM 720 N N . TYR A 1 93 ? 41.064 -4.610 -62.364 1.00 92.50 93 TYR A N 1
ATOM 721 C CA . TYR A 1 93 ? 39.688 -5.132 -62.459 1.00 92.50 93 TYR A CA 1
ATOM 722 C C . TYR A 1 93 ? 39.387 -6.248 -61.440 1.00 92.50 93 TYR A C 1
ATOM 724 O O . TYR A 1 93 ? 38.250 -6.352 -60.985 1.00 92.50 93 TYR A O 1
ATOM 732 N N . GLN A 1 94 ? 40.382 -7.061 -61.059 1.00 92.88 94 GLN A N 1
ATOM 733 C CA . GLN A 1 94 ? 40.203 -8.104 -60.042 1.00 92.88 94 GLN A CA 1
ATOM 734 C C . GLN A 1 94 ? 40.014 -7.492 -58.648 1.00 92.88 94 GLN A C 1
ATOM 736 O O . GLN A 1 94 ? 39.037 -7.825 -57.980 1.00 92.88 94 GLN A O 1
ATOM 741 N N . ASP A 1 95 ? 40.871 -6.540 -58.262 1.00 94.19 95 ASP A N 1
ATOM 742 C CA . ASP A 1 95 ? 40.762 -5.792 -57.000 1.00 94.19 95 ASP A CA 1
ATOM 743 C C . ASP A 1 95 ? 39.384 -5.121 -56.867 1.00 94.19 95 ASP A C 1
ATOM 745 O O . ASP A 1 95 ? 38.740 -5.188 -55.819 1.00 94.19 95 ASP A O 1
ATOM 749 N N . PHE A 1 96 ? 38.898 -4.516 -57.958 1.00 92.88 96 PHE A N 1
ATOM 750 C CA . PHE A 1 96 ? 37.584 -3.877 -58.012 1.00 92.88 96 PHE A CA 1
ATOM 751 C C . PHE A 1 96 ? 36.430 -4.876 -57.836 1.00 92.88 96 PHE A C 1
ATOM 753 O O . PHE A 1 96 ? 35.501 -4.602 -57.076 1.00 92.88 96 PHE A O 1
ATOM 760 N N . ILE A 1 97 ? 36.479 -6.036 -58.503 1.00 95.06 97 ILE A N 1
ATOM 761 C CA . ILE A 1 97 ? 35.450 -7.080 -58.359 1.00 95.06 97 ILE A CA 1
ATOM 762 C C . ILE A 1 97 ? 35.415 -7.604 -56.919 1.00 95.06 97 ILE A C 1
ATOM 764 O O . ILE A 1 97 ? 34.333 -7.687 -56.338 1.00 95.06 97 ILE A O 1
ATOM 768 N N . VAL A 1 98 ? 36.578 -7.888 -56.321 1.00 96.12 98 VAL A N 1
ATOM 769 C CA . VAL A 1 98 ? 36.677 -8.348 -54.925 1.00 96.12 98 VAL A CA 1
ATOM 770 C C . VAL A 1 98 ? 36.104 -7.303 -53.966 1.00 96.12 98 VAL A C 1
ATOM 772 O O . VAL A 1 98 ? 35.240 -7.637 -53.163 1.00 96.12 98 VAL A O 1
ATOM 775 N N . ALA A 1 99 ? 36.474 -6.026 -54.106 1.00 96.81 99 ALA A N 1
ATOM 776 C CA . ALA A 1 99 ? 35.949 -4.956 -53.253 1.00 96.81 99 ALA A CA 1
ATOM 777 C C . ALA A 1 99 ? 34.418 -4.772 -53.365 1.00 96.81 99 ALA A C 1
ATOM 779 O O . ALA A 1 99 ? 33.759 -4.414 -52.384 1.00 96.81 99 ALA A O 1
ATOM 780 N N . VAL A 1 100 ? 33.832 -5.025 -54.542 1.00 96.75 100 VAL A N 1
ATOM 781 C CA . VAL A 1 100 ? 32.373 -4.997 -54.748 1.00 96.75 100 VAL A CA 1
ATOM 782 C C . VAL A 1 100 ? 31.688 -6.211 -54.108 1.00 96.75 100 VAL A C 1
ATOM 784 O O . VAL A 1 100 ? 30.625 -6.052 -53.502 1.00 96.75 100 VAL A O 1
ATOM 787 N N . ASP A 1 101 ? 32.281 -7.404 -54.192 1.00 97.00 101 ASP A N 1
ATOM 788 C CA . ASP A 1 101 ? 31.741 -8.607 -53.547 1.00 97.00 101 ASP A CA 1
ATOM 789 C C . ASP A 1 101 ? 31.897 -8.587 -52.015 1.00 97.00 101 ASP A C 1
ATOM 791 O O . ASP A 1 101 ? 30.957 -8.966 -51.311 1.00 97.00 101 ASP A O 1
ATOM 795 N N . ASP A 1 102 ? 32.997 -8.049 -51.485 1.00 97.50 102 ASP A N 1
ATOM 796 C CA . ASP A 1 102 ? 33.189 -7.813 -50.047 1.00 97.50 102 ASP A CA 1
ATOM 797 C C . ASP A 1 102 ? 32.133 -6.840 -49.500 1.00 97.50 102 ASP A C 1
ATOM 799 O O . ASP A 1 102 ? 31.492 -7.111 -48.481 1.00 97.50 102 ASP A O 1
ATOM 803 N N . LEU A 1 103 ? 31.871 -5.733 -50.210 1.00 97.62 103 LEU A N 1
ATOM 804 C CA . LEU A 1 103 ? 30.802 -4.794 -49.856 1.00 97.62 103 LEU A CA 1
ATOM 805 C C . LEU A 1 103 ? 29.416 -5.461 -49.912 1.00 97.62 103 LEU A C 1
ATOM 807 O O . LEU A 1 103 ? 28.566 -5.204 -49.056 1.00 97.62 103 LEU A O 1
ATOM 811 N N . ARG A 1 104 ? 29.183 -6.347 -50.889 1.00 97.31 104 ARG A N 1
ATOM 812 C CA . ARG A 1 104 ? 27.942 -7.128 -51.007 1.00 97.31 104 ARG A CA 1
ATOM 813 C C . ARG A 1 104 ? 27.778 -8.126 -49.855 1.00 97.31 104 ARG A C 1
ATOM 815 O O . ARG A 1 104 ? 26.659 -8.279 -49.361 1.00 97.31 104 ARG A O 1
ATOM 822 N N . SER A 1 105 ? 28.861 -8.762 -49.399 1.00 97.69 105 SER A N 1
ATOM 823 C CA . SER A 1 105 ? 28.852 -9.625 -48.210 1.00 97.69 105 SER A CA 1
ATOM 824 C C . SER A 1 105 ? 28.556 -8.816 -46.948 1.00 97.69 105 SER A C 1
ATOM 826 O O . SER A 1 105 ? 27.619 -9.141 -46.222 1.00 97.69 105 SER A O 1
ATOM 828 N N . LEU A 1 106 ? 29.256 -7.695 -46.746 1.00 98.12 106 LEU A N 1
ATOM 829 C CA . LEU A 1 106 ? 29.065 -6.814 -45.592 1.00 98.12 106 LEU A CA 1
ATOM 830 C C . LEU A 1 106 ? 27.616 -6.309 -45.471 1.00 98.12 106 LEU A C 1
ATOM 832 O O . LEU A 1 106 ? 27.070 -6.255 -44.370 1.00 98.12 106 LEU A O 1
ATOM 836 N N . LEU A 1 107 ? 26.962 -5.978 -46.589 1.00 97.75 107 LEU A N 1
ATOM 837 C CA . LEU A 1 107 ? 25.542 -5.606 -46.598 1.00 97.75 107 LEU A CA 1
ATOM 838 C C . LEU A 1 107 ? 24.629 -6.766 -46.154 1.00 97.75 107 LEU A C 1
ATOM 840 O O . LEU A 1 107 ? 23.700 -6.546 -45.375 1.00 97.75 107 LEU A O 1
ATOM 844 N N . SER A 1 108 ? 24.917 -7.997 -46.590 1.00 97.62 108 SER A N 1
ATOM 845 C CA . SER A 1 108 ? 24.205 -9.205 -46.147 1.00 97.62 108 SER A CA 1
ATOM 846 C C . SER A 1 108 ? 24.390 -9.462 -44.645 1.00 97.62 108 SER A C 1
ATOM 848 O O . SER A 1 108 ? 23.422 -9.762 -43.939 1.00 97.62 108 SER A O 1
ATOM 850 N N . ASP A 1 109 ? 25.607 -9.290 -44.129 1.00 98.00 109 ASP A N 1
ATOM 851 C CA . ASP A 1 109 ? 25.914 -9.453 -42.704 1.00 98.00 109 ASP A CA 1
ATOM 852 C C . ASP A 1 109 ? 25.227 -8.379 -41.842 1.00 98.00 109 ASP A C 1
ATOM 854 O O . ASP A 1 109 ? 24.698 -8.681 -40.768 1.00 98.00 109 ASP A O 1
ATOM 858 N N . VAL A 1 110 ? 25.137 -7.137 -42.334 1.00 98.25 110 VAL A N 1
ATOM 859 C CA . VAL A 1 110 ? 24.404 -6.043 -41.676 1.00 98.25 110 VAL A CA 1
ATOM 860 C C . VAL A 1 110 ? 22.898 -6.323 -41.605 1.00 98.25 110 VAL A C 1
ATOM 862 O O . VAL A 1 110 ? 22.304 -6.141 -40.538 1.00 98.25 110 VAL A O 1
ATOM 865 N N . ASP A 1 111 ? 22.260 -6.804 -42.679 1.00 97.81 111 ASP A N 1
ATOM 866 C CA . ASP A 1 111 ? 20.832 -7.165 -42.638 1.00 97.81 111 ASP A CA 1
ATOM 867 C C . ASP A 1 111 ? 20.567 -8.423 -41.779 1.00 97.81 111 ASP A C 1
ATOM 869 O O . ASP A 1 111 ? 19.545 -8.495 -41.084 1.00 97.81 111 ASP A O 1
ATOM 873 N N . SER A 1 112 ? 21.510 -9.371 -41.722 1.00 97.88 112 SER A N 1
ATOM 874 C CA . SER A 1 112 ? 21.478 -10.521 -40.803 1.00 97.88 112 SER A CA 1
ATOM 875 C C . SER A 1 112 ? 21.568 -10.091 -39.328 1.00 97.88 112 SER A C 1
ATOM 877 O O . SER A 1 112 ? 20.757 -10.509 -38.488 1.00 97.88 112 SER A O 1
ATOM 879 N N . LEU A 1 113 ? 22.488 -9.176 -39.005 1.00 97.88 113 LEU A N 1
ATOM 880 C CA . LEU A 1 113 ? 22.649 -8.595 -37.669 1.00 97.88 113 LEU A CA 1
ATOM 881 C C . LEU A 1 113 ? 21.407 -7.796 -37.244 1.00 97.88 113 LEU A C 1
ATOM 883 O O . LEU A 1 113 ? 20.893 -7.982 -36.141 1.00 97.88 113 LEU A O 1
ATOM 887 N N . LYS A 1 114 ? 20.875 -6.955 -38.134 1.00 98.25 114 LYS A N 1
ATOM 888 C CA . LYS A 1 114 ? 19.634 -6.184 -37.947 1.00 98.25 114 LYS A CA 1
ATOM 889 C C . LYS A 1 114 ? 18.426 -7.088 -37.686 1.00 98.25 114 LYS A C 1
ATOM 891 O O . LYS A 1 114 ? 17.644 -6.824 -36.770 1.00 98.25 114 LYS A O 1
ATOM 896 N N . SER A 1 115 ? 18.308 -8.191 -38.425 1.00 98.00 115 SER A N 1
ATOM 897 C CA . SER A 1 115 ? 17.271 -9.211 -38.210 1.00 98.00 115 SER A CA 1
ATOM 898 C C . SER A 1 115 ? 17.426 -9.905 -36.851 1.00 98.00 115 SER A C 1
ATOM 900 O O . SER A 1 115 ? 16.451 -10.083 -36.116 1.00 98.00 1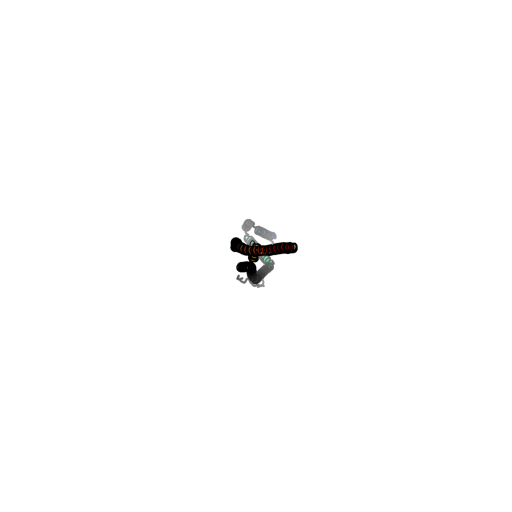15 SER A O 1
ATOM 902 N N . SER A 1 116 ? 18.662 -10.229 -36.465 1.00 98.06 116 SER A N 1
ATOM 903 C CA . SER A 1 116 ? 18.995 -10.852 -35.176 1.00 98.06 116 SER A CA 1
ATOM 904 C C . SER A 1 116 ? 18.731 -9.927 -33.980 1.00 98.06 116 SER A C 1
ATOM 906 O O . SER A 1 116 ? 18.206 -10.368 -32.951 1.00 98.06 116 SER A O 1
ATOM 908 N N . LEU A 1 117 ? 19.015 -8.630 -34.126 1.00 98.12 117 LEU A N 1
ATOM 909 C CA . LEU A 1 117 ? 18.694 -7.594 -33.145 1.00 98.12 117 LEU A CA 1
ATOM 910 C C . LEU A 1 117 ? 17.175 -7.418 -32.995 1.00 98.12 117 LEU A C 1
ATOM 912 O O . LEU A 1 117 ? 16.673 -7.417 -31.873 1.00 98.12 117 LEU A O 1
ATOM 916 N N . SER A 1 118 ? 16.428 -7.352 -34.104 1.00 98.19 118 SER A N 1
ATOM 917 C CA . SER A 1 118 ? 14.958 -7.269 -34.080 1.00 98.19 118 SER A CA 1
ATOM 918 C C . SER A 1 118 ? 14.320 -8.488 -33.398 1.00 98.19 118 SER A C 1
ATOM 920 O O . SER A 1 118 ? 13.475 -8.334 -32.517 1.00 98.19 118 SER A O 1
ATOM 922 N N . ASN A 1 119 ? 14.786 -9.702 -33.711 1.00 98.06 119 ASN A N 1
ATOM 923 C CA . ASN A 1 119 ? 14.365 -10.939 -33.043 1.00 98.06 119 ASN A CA 1
ATOM 924 C C . ASN A 1 119 ? 14.630 -10.893 -31.525 1.00 98.06 119 ASN A C 1
ATOM 926 O O . ASN A 1 119 ? 13.772 -11.262 -30.723 1.00 98.06 119 ASN A O 1
ATOM 930 N N . SER A 1 120 ? 15.800 -10.392 -31.121 1.00 97.56 120 SER A N 1
ATOM 931 C CA . SER A 1 120 ? 16.181 -10.259 -29.709 1.00 97.56 120 SER A CA 1
ATOM 932 C C . SER A 1 120 ? 15.322 -9.226 -28.971 1.00 97.56 120 SER A C 1
ATOM 934 O O . SER A 1 120 ? 14.848 -9.505 -27.871 1.00 97.56 120 SER A O 1
ATOM 936 N N . GLN A 1 121 ? 15.036 -8.081 -29.600 1.00 97.44 121 GLN A N 1
ATOM 937 C CA . GLN A 1 121 ? 14.128 -7.065 -29.062 1.00 97.44 121 GLN A CA 1
ATOM 938 C C . GLN A 1 121 ? 12.699 -7.607 -28.917 1.00 97.44 121 GLN A C 1
ATOM 940 O O . GLN A 1 121 ? 12.085 -7.426 -27.870 1.00 97.44 121 GLN A O 1
ATOM 945 N N . ASN A 1 122 ? 12.182 -8.328 -29.916 1.00 97.94 122 ASN A N 1
ATOM 946 C CA . ASN A 1 122 ? 10.848 -8.930 -29.851 1.00 97.94 122 ASN A CA 1
ATOM 947 C C . ASN A 1 122 ? 10.751 -9.962 -28.714 1.00 97.94 122 ASN A C 1
ATOM 949 O O . ASN A 1 122 ? 9.791 -9.946 -27.947 1.00 97.94 122 ASN A O 1
ATOM 953 N N . LYS A 1 123 ? 11.773 -10.813 -28.541 1.00 97.75 123 LYS A N 1
ATOM 954 C CA . LYS A 1 123 ? 11.862 -11.750 -27.405 1.00 97.75 123 LYS A CA 1
ATOM 955 C C . LYS A 1 123 ? 11.882 -11.027 -26.056 1.00 97.75 123 LYS A C 1
ATOM 957 O O . LYS A 1 123 ? 11.176 -11.450 -25.145 1.00 97.75 123 LYS A O 1
ATOM 962 N N . LEU A 1 124 ? 12.647 -9.939 -25.938 1.00 97.62 124 LEU A N 1
ATOM 963 C CA . LEU A 1 124 ? 12.706 -9.131 -24.719 1.00 97.62 124 LEU A CA 1
ATOM 964 C C . LEU A 1 124 ? 11.343 -8.504 -24.394 1.00 97.62 124 LEU A C 1
ATOM 966 O O . LEU A 1 124 ? 10.869 -8.653 -23.272 1.00 97.62 124 LEU A O 1
ATOM 970 N N . GLN A 1 125 ? 10.681 -7.870 -25.367 1.00 97.62 125 GLN A N 1
ATOM 971 C CA . GLN A 1 125 ? 9.359 -7.256 -25.174 1.00 97.62 125 GLN A CA 1
ATOM 972 C C . GLN A 1 125 ? 8.291 -8.291 -24.787 1.00 97.62 125 GLN A C 1
ATOM 974 O O . GLN A 1 125 ? 7.532 -8.064 -23.845 1.00 97.62 125 GLN A O 1
ATOM 979 N N . ASN A 1 126 ? 8.290 -9.462 -25.436 1.00 97.31 126 ASN A N 1
ATOM 980 C CA . ASN A 1 126 ? 7.357 -10.557 -25.145 1.00 97.31 126 ASN A CA 1
ATOM 981 C C . ASN A 1 126 ? 7.470 -11.107 -23.709 1.00 97.31 126 ASN A C 1
ATOM 983 O O . ASN A 1 126 ? 6.509 -11.690 -23.215 1.00 97.31 126 ASN A O 1
ATOM 987 N N . VAL A 1 127 ? 8.614 -10.933 -23.038 1.00 97.44 127 VAL A N 1
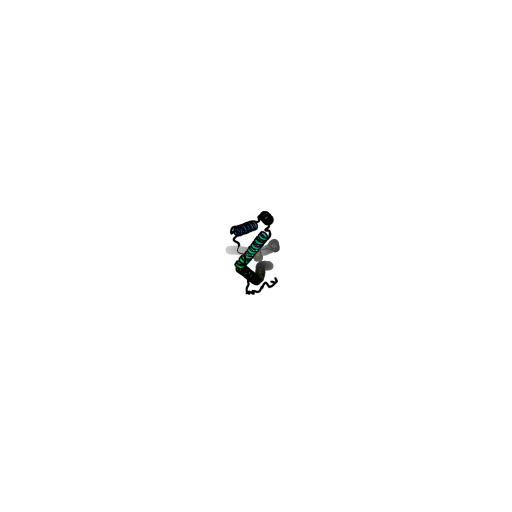ATOM 988 C CA . VAL A 1 127 ? 8.808 -11.315 -21.625 1.00 97.44 127 VAL A CA 1
ATOM 989 C C . VAL A 1 127 ? 8.606 -10.119 -20.689 1.00 97.44 127 VAL A C 1
ATOM 991 O O . VAL A 1 127 ? 7.963 -10.250 -19.649 1.00 97.44 127 VAL A O 1
ATOM 994 N N . ALA A 1 128 ? 9.122 -8.943 -21.056 1.00 98.00 128 ALA A N 1
ATOM 995 C CA . ALA A 1 128 ? 9.092 -7.748 -20.221 1.00 98.00 128 ALA A CA 1
ATOM 996 C C . ALA A 1 128 ? 7.676 -7.180 -20.039 1.00 98.00 128 ALA A C 1
ATOM 998 O O . ALA A 1 128 ? 7.319 -6.810 -18.922 1.00 98.00 128 ALA A O 1
ATOM 999 N N . VAL A 1 129 ? 6.853 -7.137 -21.094 1.00 97.62 129 VAL A N 1
ATOM 1000 C CA . VAL A 1 129 ? 5.505 -6.547 -21.014 1.00 97.62 129 VAL A CA 1
ATOM 1001 C C . VAL A 1 129 ? 4.583 -7.349 -20.076 1.00 97.62 129 VAL A C 1
ATOM 1003 O O . VAL A 1 129 ? 4.053 -6.740 -19.144 1.00 97.62 129 VAL A O 1
ATOM 1006 N N . PRO A 1 130 ? 4.441 -8.689 -20.193 1.00 97.50 130 PRO A N 1
ATOM 1007 C CA . PRO A 1 130 ? 3.649 -9.465 -19.233 1.00 97.50 130 PRO A CA 1
ATOM 1008 C C . PRO A 1 130 ? 4.195 -9.407 -17.800 1.00 97.50 130 PRO A C 1
ATOM 1010 O O . PRO A 1 130 ? 3.414 -9.391 -16.848 1.00 97.50 130 PRO A O 1
ATOM 1013 N N . LEU A 1 131 ? 5.523 -9.345 -17.632 1.00 98.12 131 LEU A N 1
ATOM 1014 C CA . LEU A 1 131 ? 6.155 -9.230 -16.316 1.00 98.12 131 LEU A CA 1
ATOM 1015 C C . LEU A 1 131 ? 5.830 -7.889 -15.639 1.00 98.12 131 LEU A C 1
ATOM 1017 O O . LEU A 1 131 ? 5.515 -7.878 -14.451 1.00 98.12 131 LEU A O 1
ATOM 1021 N N . LEU A 1 132 ? 5.847 -6.781 -16.388 1.00 98.06 132 LEU A N 1
ATOM 1022 C CA . LEU A 1 132 ? 5.432 -5.464 -15.893 1.00 98.06 132 LEU A CA 1
ATOM 1023 C C . LEU A 1 132 ? 3.950 -5.463 -15.497 1.00 98.06 132 LEU A C 1
ATOM 1025 O O . LEU A 1 132 ? 3.631 -5.106 -14.368 1.00 98.06 132 LEU A O 1
ATOM 1029 N N . THR A 1 133 ? 3.055 -5.977 -16.350 1.00 97.50 133 THR A N 1
ATOM 1030 C CA . THR A 1 133 ? 1.623 -6.096 -16.013 1.00 97.50 133 THR A CA 1
ATOM 1031 C C . THR A 1 133 ? 1.388 -6.954 -14.762 1.00 97.50 133 THR A C 1
ATOM 1033 O O . THR A 1 133 ? 0.549 -6.620 -13.923 1.00 97.50 133 THR A O 1
ATOM 1036 N N . SER A 1 134 ? 2.150 -8.040 -14.587 1.00 98.06 134 SER A N 1
ATOM 1037 C CA . SER A 1 134 ? 2.088 -8.868 -13.376 1.00 98.06 134 SER A CA 1
ATOM 1038 C C . SER A 1 134 ? 2.639 -8.157 -12.134 1.00 98.06 134 SER A C 1
ATOM 1040 O O . SER A 1 134 ? 2.168 -8.427 -11.027 1.00 98.06 134 SER A O 1
ATOM 1042 N N . LEU A 1 135 ? 3.628 -7.272 -12.290 1.00 98.19 135 LEU A N 1
ATOM 1043 C CA . LEU A 1 135 ? 4.185 -6.470 -11.203 1.00 98.19 135 LEU A CA 1
ATOM 1044 C C . LEU A 1 135 ? 3.200 -5.383 -10.757 1.00 98.19 135 LEU A C 1
ATOM 1046 O O . LEU A 1 135 ? 2.970 -5.243 -9.557 1.00 98.19 135 LEU A O 1
ATOM 1050 N N . ASP A 1 136 ? 2.566 -4.681 -11.698 1.00 98.19 136 ASP A N 1
ATOM 1051 C CA . ASP A 1 136 ? 1.539 -3.673 -11.410 1.00 98.19 136 ASP A CA 1
ATOM 1052 C C . ASP A 1 136 ? 0.349 -4.294 -10.662 1.00 98.19 136 ASP A C 1
ATOM 1054 O O . ASP A 1 136 ? -0.059 -3.798 -9.608 1.00 98.19 136 ASP A O 1
ATOM 1058 N N . ALA A 1 137 ? -0.148 -5.443 -11.136 1.00 97.94 137 ALA A N 1
ATOM 1059 C CA . ALA A 1 137 ? -1.210 -6.195 -10.467 1.00 97.94 137 ALA A CA 1
ATOM 1060 C C . ALA A 1 137 ? -0.809 -6.650 -9.048 1.00 97.94 137 ALA A C 1
ATOM 1062 O O . ALA A 1 137 ? -1.620 -6.592 -8.121 1.00 97.94 137 ALA A O 1
ATOM 1063 N N . TYR A 1 138 ? 0.450 -7.057 -8.843 1.00 98.25 138 TYR A N 1
ATOM 1064 C CA . TYR A 1 138 ? 0.973 -7.411 -7.521 1.00 98.25 138 TYR A CA 1
ATOM 1065 C C . TYR A 1 138 ? 1.091 -6.196 -6.584 1.00 98.25 138 TYR A C 1
ATOM 1067 O O . TYR A 1 138 ? 0.738 -6.292 -5.406 1.00 98.25 138 TYR A O 1
ATOM 1075 N N . VAL A 1 139 ? 1.537 -5.039 -7.084 1.00 98.25 139 VAL A N 1
ATOM 1076 C CA . VAL A 1 139 ? 1.605 -3.788 -6.310 1.00 98.25 139 VAL A CA 1
ATOM 1077 C C . VAL A 1 139 ? 0.203 -3.316 -5.916 1.00 98.25 139 VAL A C 1
ATOM 1079 O O . VAL A 1 139 ? -0.022 -2.958 -4.756 1.00 98.25 139 VAL A O 1
ATOM 1082 N N . GLU A 1 140 ? -0.763 -3.385 -6.832 1.00 98.06 140 GLU A N 1
ATOM 1083 C CA . GLU A 1 140 ? -2.160 -3.048 -6.555 1.00 98.06 140 GLU A CA 1
ATOM 1084 C C . GLU A 1 140 ? -2.781 -4.009 -5.521 1.00 98.06 140 GLU A C 1
ATOM 1086 O O . GLU A 1 140 ? -3.409 -3.565 -4.556 1.00 98.06 140 GLU A O 1
ATOM 1091 N N . ALA A 1 141 ? -2.539 -5.319 -5.651 1.00 97.94 141 ALA A N 1
ATOM 1092 C CA . ALA A 1 141 ? -2.963 -6.324 -4.676 1.00 97.94 141 ALA A CA 1
ATOM 1093 C C . ALA A 1 141 ? -2.330 -6.093 -3.291 1.00 97.94 141 ALA A C 1
ATOM 1095 O O . ALA A 1 141 ? -3.029 -6.134 -2.278 1.00 97.94 141 ALA A O 1
ATOM 1096 N N . LYS A 1 142 ? -1.033 -5.765 -3.225 1.00 98.12 142 LYS A N 1
ATOM 1097 C CA . LYS A 1 142 ? -0.343 -5.419 -1.972 1.00 98.12 142 LYS A CA 1
ATOM 1098 C C . LYS A 1 142 ? -0.956 -4.181 -1.309 1.00 98.12 142 LYS A C 1
ATOM 1100 O O . LYS A 1 142 ? -1.153 -4.180 -0.093 1.00 98.12 142 LYS A O 1
ATOM 1105 N N . ASN A 1 143 ? -1.299 -3.153 -2.089 1.00 97.88 143 ASN A N 1
ATOM 1106 C CA . ASN A 1 143 ? -1.981 -1.956 -1.589 1.00 97.88 143 ASN A CA 1
ATOM 1107 C C . ASN A 1 143 ? -3.383 -2.292 -1.043 1.00 97.88 143 ASN A C 1
ATOM 1109 O O . ASN A 1 143 ? -3.728 -1.897 0.071 1.00 97.88 143 ASN A O 1
ATOM 1113 N N . LYS A 1 144 ? -4.163 -3.107 -1.769 1.00 97.88 144 LYS A N 1
ATOM 1114 C CA . LYS A 1 144 ? -5.463 -3.629 -1.305 1.00 97.88 144 LYS A CA 1
ATOM 1115 C C . LYS A 1 144 ? -5.325 -4.384 0.024 1.00 97.88 144 LYS A C 1
ATOM 1117 O O . LYS A 1 144 ? -6.048 -4.071 0.966 1.00 97.88 144 LYS A O 1
ATOM 1122 N N . CYS A 1 145 ? -4.355 -5.292 0.149 1.00 97.75 145 CYS A N 1
ATOM 1123 C CA . CYS A 1 145 ? -4.074 -6.014 1.396 1.00 97.75 145 CYS A CA 1
ATOM 1124 C C . CYS A 1 145 ? -3.681 -5.081 2.556 1.00 97.75 145 CYS A C 1
ATOM 1126 O O . CYS A 1 145 ? -4.151 -5.276 3.676 1.00 97.75 145 CYS A O 1
ATOM 1128 N N . SER A 1 146 ? -2.877 -4.043 2.298 1.00 97.94 146 SER A N 1
ATOM 1129 C CA . SER A 1 146 ? -2.521 -3.024 3.298 1.00 97.94 146 SER A CA 1
ATOM 1130 C C . SER A 1 146 ? -3.757 -2.272 3.808 1.00 97.94 146 SER A C 1
ATOM 1132 O O . SER A 1 146 ? -3.965 -2.148 5.015 1.00 97.94 146 SER A O 1
ATOM 1134 N N . ASN A 1 147 ? -4.634 -1.840 2.899 1.00 96.69 147 ASN A N 1
ATOM 1135 C CA . ASN A 1 147 ? -5.872 -1.141 3.250 1.00 96.69 147 ASN A CA 1
ATOM 1136 C C . ASN A 1 147 ? -6.859 -2.047 4.008 1.00 96.69 147 ASN A C 1
ATOM 1138 O O . ASN A 1 147 ? -7.495 -1.598 4.960 1.00 96.69 147 ASN A O 1
ATOM 1142 N N . ILE A 1 148 ? -6.935 -3.334 3.652 1.00 97.88 148 ILE A N 1
ATOM 1143 C CA . ILE A 1 148 ? -7.716 -4.341 4.387 1.00 97.88 148 ILE A CA 1
ATOM 1144 C C . ILE A 1 148 ? -7.161 -4.536 5.808 1.00 97.88 148 ILE A C 1
ATOM 1146 O O . ILE A 1 148 ? -7.936 -4.551 6.761 1.00 97.88 148 ILE A O 1
ATOM 1150 N N . ALA A 1 149 ? -5.838 -4.617 5.985 1.00 96.81 149 ALA A N 1
ATOM 1151 C CA . ALA A 1 149 ? -5.222 -4.742 7.309 1.00 96.81 149 ALA A CA 1
ATOM 1152 C C . ALA A 1 149 ? -5.496 -3.514 8.202 1.00 96.81 149 ALA A C 1
ATOM 1154 O O . ALA A 1 149 ? -5.838 -3.669 9.378 1.00 96.81 149 ALA A O 1
ATOM 1155 N N . LEU A 1 150 ? -5.424 -2.301 7.640 1.00 94.06 150 LEU A N 1
ATOM 1156 C CA . LEU A 1 150 ? -5.798 -1.066 8.339 1.00 94.06 150 LEU A CA 1
ATOM 1157 C C . LEU A 1 150 ? -7.285 -1.062 8.730 1.00 94.06 150 LEU A C 1
ATOM 1159 O O . LEU A 1 150 ? -7.609 -0.748 9.876 1.00 94.06 150 LEU A O 1
ATOM 1163 N N . ALA A 1 151 ? -8.176 -1.482 7.827 1.00 94.38 151 ALA A N 1
ATOM 1164 C CA . ALA A 1 151 ? -9.609 -1.588 8.100 1.00 94.38 151 ALA A CA 1
ATOM 1165 C C . ALA A 1 151 ? -9.925 -2.619 9.201 1.00 94.38 151 ALA A C 1
ATOM 1167 O O . ALA A 1 151 ? -10.729 -2.330 10.086 1.00 94.38 151 ALA A O 1
ATOM 1168 N N . ILE A 1 152 ? -9.260 -3.781 9.204 1.00 95.69 152 ILE A N 1
ATOM 1169 C CA . ILE A 1 152 ? -9.388 -4.800 10.261 1.00 95.69 152 ILE A CA 1
ATOM 1170 C C . ILE A 1 152 ? -8.921 -4.241 11.612 1.00 95.69 152 ILE A C 1
ATOM 1172 O O . ILE A 1 152 ? -9.616 -4.399 12.615 1.00 95.69 152 ILE A O 1
ATOM 1176 N N . ASN A 1 153 ? -7.787 -3.536 11.657 1.00 91.50 153 ASN A N 1
ATOM 1177 C CA . ASN A 1 153 ? -7.289 -2.926 12.892 1.00 91.50 153 ASN A CA 1
ATOM 1178 C C . ASN A 1 153 ? -8.244 -1.842 13.437 1.00 91.50 153 ASN A C 1
ATOM 1180 O O . ASN A 1 153 ? -8.529 -1.791 14.638 1.00 91.50 153 ASN A O 1
ATOM 1184 N N . SER A 1 154 ? -8.800 -1.007 12.553 1.00 88.50 154 SER A N 1
ATOM 1185 C CA . SER A 1 154 ? -9.841 -0.038 12.914 1.00 88.50 154 SER A CA 1
ATOM 1186 C C . SER A 1 154 ? -11.128 -0.717 13.396 1.00 88.50 154 SER A C 1
ATOM 1188 O O . SER A 1 154 ? -11.697 -0.283 14.396 1.00 88.50 154 SER A O 1
ATOM 1190 N N . LEU A 1 155 ? -11.564 -1.808 12.758 1.00 91.44 155 LEU A N 1
ATOM 1191 C CA . LEU A 1 155 ? -12.743 -2.565 13.182 1.00 91.44 155 LEU A CA 1
ATOM 1192 C C . LEU A 1 155 ? -12.541 -3.202 14.564 1.00 91.44 155 LEU A C 1
ATOM 1194 O O . LEU A 1 155 ? -13.414 -3.066 15.417 1.00 91.44 155 LEU A O 1
ATOM 1198 N N . ASN A 1 156 ? -11.381 -3.809 14.825 1.00 91.94 156 ASN A N 1
ATOM 1199 C CA . ASN A 1 156 ? -11.036 -4.360 16.141 1.00 91.94 156 ASN A CA 1
ATOM 1200 C C . ASN A 1 156 ? -11.068 -3.280 17.237 1.00 91.94 156 ASN A C 1
ATOM 1202 O O . ASN A 1 156 ? -11.595 -3.513 18.324 1.00 91.94 156 ASN A O 1
ATOM 1206 N N . THR A 1 157 ? -10.580 -2.075 16.925 1.00 87.94 157 THR A N 1
ATOM 1207 C CA . THR A 1 157 ? -10.651 -0.907 17.818 1.00 87.94 157 THR A CA 1
ATOM 1208 C C . THR A 1 157 ? -12.110 -0.512 18.101 1.00 87.94 157 THR A C 1
ATOM 1210 O O . THR A 1 157 ? -12.483 -0.301 19.255 1.00 87.94 157 THR A O 1
ATOM 1213 N N . CYS A 1 158 ? -12.971 -0.488 17.078 1.00 87.75 158 CYS A N 1
ATOM 1214 C CA . CYS A 1 158 ? -14.409 -0.237 17.234 1.00 87.75 158 CYS A CA 1
ATOM 1215 C C . CYS A 1 158 ? -15.144 -1.342 18.018 1.00 87.75 158 CYS A C 1
ATOM 1217 O O . CYS A 1 158 ? -16.072 -1.035 18.764 1.00 87.75 158 CYS A O 1
ATOM 1219 N N . VAL A 1 159 ? -14.743 -2.611 17.893 1.00 92.12 159 VAL A N 1
ATOM 1220 C CA . VAL A 1 159 ? -15.325 -3.725 18.665 1.00 92.12 159 VAL A CA 1
ATOM 1221 C C . VAL A 1 159 ? -14.985 -3.589 20.151 1.00 92.12 159 VAL A C 1
ATOM 1223 O O . VAL A 1 159 ? -15.896 -3.599 20.976 1.00 92.12 159 VAL A O 1
ATOM 1226 N N . GLN A 1 160 ? -13.711 -3.364 20.494 1.00 91.00 160 GLN A N 1
ATOM 1227 C CA . GLN A 1 160 ? -13.279 -3.126 21.882 1.00 91.00 160 GLN A CA 1
ATOM 1228 C C . GLN A 1 160 ? -13.982 -1.907 22.501 1.00 91.00 160 GLN A C 1
ATOM 1230 O O . GLN A 1 160 ? -14.400 -1.936 23.660 1.00 91.00 160 GLN A O 1
ATOM 1235 N N . PHE A 1 161 ? -14.160 -0.845 21.711 1.00 88.94 161 PHE A N 1
ATOM 1236 C CA . PHE A 1 161 ? -14.918 0.337 22.106 1.00 88.94 161 PHE A CA 1
ATOM 1237 C C . PHE A 1 161 ? -16.380 0.004 22.449 1.00 88.94 161 PHE A C 1
ATOM 1239 O O . PHE A 1 161 ? -16.856 0.327 23.540 1.00 88.94 161 PHE A O 1
ATOM 1246 N N . MET A 1 162 ? -17.087 -0.688 21.547 1.00 90.12 162 MET A N 1
ATOM 1247 C CA . MET A 1 162 ? -18.485 -1.077 21.758 1.00 90.12 162 MET A CA 1
ATOM 1248 C C . MET A 1 162 ? -18.659 -2.052 22.929 1.00 90.12 162 MET A C 1
ATOM 1250 O O . MET A 1 162 ? -19.642 -1.938 23.661 1.00 90.12 162 MET A O 1
ATOM 1254 N N . GLU A 1 163 ? -17.712 -2.967 23.156 1.00 93.69 163 GLU A N 1
ATOM 1255 C CA . GLU A 1 163 ? -17.729 -3.875 24.309 1.00 93.69 163 GLU A CA 1
ATOM 1256 C C . GLU A 1 163 ? -17.670 -3.097 25.633 1.00 93.69 163 GLU A C 1
ATOM 1258 O O . GLU A 1 163 ? -18.495 -3.319 26.524 1.00 93.69 163 GLU A O 1
ATOM 1263 N N . LEU A 1 164 ? -16.757 -2.125 25.750 1.00 92.31 164 LEU A N 1
ATOM 1264 C CA . LEU A 1 164 ? -16.649 -1.279 26.941 1.00 92.31 164 LEU A CA 1
ATOM 1265 C C . LEU A 1 164 ? -17.900 -0.417 27.156 1.00 92.31 164 LEU A C 1
ATOM 1267 O O . LEU A 1 164 ? -18.378 -0.321 28.289 1.00 92.31 164 LEU A O 1
ATOM 1271 N N . CYS A 1 165 ? -18.470 0.163 26.094 1.00 91.00 165 CYS A N 1
ATOM 1272 C CA . CYS A 1 165 ? -19.733 0.902 26.176 1.00 91.00 165 CYS A CA 1
ATOM 1273 C C . CYS A 1 165 ? -20.899 0.001 26.620 1.00 91.00 165 CYS A C 1
ATOM 1275 O O . CYS A 1 165 ? -21.687 0.393 27.483 1.00 91.00 165 CYS A O 1
ATOM 1277 N N . SER A 1 166 ? -20.984 -1.221 26.087 1.00 94.19 166 SER A N 1
ATOM 1278 C CA . SER A 1 166 ? -21.988 -2.219 26.476 1.00 94.19 166 SER A CA 1
ATOM 1279 C C . SER A 1 166 ? -21.844 -2.617 27.951 1.00 94.19 166 SER A C 1
ATOM 1281 O O . SER A 1 166 ? -22.821 -2.602 28.705 1.00 94.19 166 SER A O 1
ATOM 1283 N N . ARG A 1 167 ? -20.611 -2.867 28.412 1.00 94.81 167 ARG A N 1
ATOM 1284 C CA . ARG A 1 167 ? -20.313 -3.198 29.814 1.00 94.81 167 ARG A CA 1
ATOM 1285 C C . ARG A 1 167 ? -20.622 -2.038 30.766 1.00 94.81 167 ARG A C 1
ATOM 1287 O O . ARG A 1 167 ? -21.195 -2.266 31.831 1.00 94.81 167 ARG A O 1
ATOM 1294 N N . ALA A 1 168 ? -20.319 -0.797 30.378 1.00 93.75 168 ALA A N 1
ATOM 1295 C CA . ALA A 1 168 ? -20.701 0.391 31.143 1.00 93.75 168 ALA A CA 1
ATOM 1296 C C . ALA A 1 168 ? -22.232 0.512 31.273 1.00 93.75 168 ALA A C 1
ATOM 1298 O O . ALA A 1 168 ? -22.738 0.721 32.376 1.00 93.75 168 ALA A O 1
ATOM 1299 N N . ASN A 1 169 ? -22.973 0.298 30.179 1.00 93.75 169 ASN A N 1
ATOM 1300 C CA . ASN A 1 169 ? -24.438 0.311 30.180 1.00 93.75 169 ASN A CA 1
ATOM 1301 C C . ASN A 1 169 ? -25.033 -0.801 31.067 1.00 93.75 169 ASN A C 1
ATOM 1303 O O . ASN A 1 169 ? -25.924 -0.543 31.870 1.00 93.75 169 ASN A O 1
ATOM 1307 N N . PHE A 1 170 ? -24.480 -2.016 31.015 1.00 96.19 170 PHE A N 1
ATOM 1308 C CA . PHE A 1 170 ? -24.872 -3.127 31.890 1.00 96.19 170 PHE A CA 1
ATOM 1309 C C . PHE A 1 170 ? -24.679 -2.802 33.381 1.00 96.19 170 PHE A C 1
ATOM 1311 O O . PHE A 1 170 ? -25.560 -3.080 34.199 1.00 96.19 170 PHE A O 1
ATOM 1318 N N . HIS A 1 171 ? -23.556 -2.175 33.752 1.00 95.00 171 HIS A N 1
ATOM 1319 C CA . HIS A 1 171 ? -23.323 -1.739 35.131 1.00 95.00 171 HIS A CA 1
ATOM 1320 C C . HIS A 1 171 ? -24.256 -0.593 35.557 1.00 95.00 171 HIS A C 1
ATOM 1322 O O . HIS A 1 171 ? -24.757 -0.634 36.682 1.00 95.00 171 HIS A O 1
ATOM 1328 N N . LEU A 1 172 ? -24.560 0.363 34.667 1.00 92.88 172 LEU A N 1
ATOM 1329 C CA . LEU A 1 172 ? -25.576 1.402 34.896 1.00 92.88 172 LEU A CA 1
ATOM 1330 C C . LEU A 1 172 ? -26.963 0.797 35.159 1.00 92.88 172 LEU A C 1
ATOM 1332 O O . LEU A 1 172 ? -27.601 1.146 36.150 1.00 92.88 172 LEU A O 1
ATOM 1336 N N . THR A 1 173 ? -27.413 -0.142 34.317 1.00 93.56 173 THR A N 1
ATOM 1337 C CA . THR A 1 173 ? -28.716 -0.817 34.470 1.00 93.56 173 THR A CA 1
ATOM 1338 C C . THR A 1 173 ? -28.812 -1.603 35.783 1.00 93.56 173 THR A C 1
ATOM 1340 O O . THR A 1 173 ? -29.885 -1.683 36.372 1.00 93.56 173 THR A O 1
ATOM 1343 N N . LYS A 1 174 ? -27.693 -2.149 36.279 1.00 94.12 174 LYS A N 1
ATOM 1344 C CA . LYS A 1 174 ? -27.617 -2.869 37.563 1.00 94.12 174 LYS A CA 1
ATOM 1345 C C . LYS A 1 174 ? -27.320 -1.981 38.783 1.00 94.12 174 LYS A C 1
ATOM 1347 O O . LYS A 1 174 ? -27.002 -2.522 39.838 1.00 94.12 174 LYS A O 1
ATOM 1352 N N . ASN A 1 175 ? -27.375 -0.650 38.657 1.00 90.75 175 ASN A N 1
ATOM 1353 C CA . ASN A 1 175 ? -26.988 0.317 39.701 1.00 90.75 175 ASN A CA 1
ATOM 1354 C C . ASN A 1 175 ? -25.562 0.115 40.270 1.00 90.75 175 ASN A C 1
ATOM 1356 O O . ASN A 1 175 ? -25.235 0.618 41.342 1.00 90.75 175 ASN A O 1
ATOM 1360 N N . ASN A 1 176 ? -24.671 -0.596 39.567 1.00 94.00 176 ASN A N 1
ATOM 1361 C CA . ASN A 1 176 ? -23.284 -0.767 40.000 1.00 94.00 176 ASN A CA 1
ATOM 1362 C C . ASN A 1 176 ? -22.450 0.427 39.519 1.00 94.00 176 ASN A C 1
ATOM 1364 O O . ASN A 1 176 ? -21.647 0.337 38.588 1.00 94.00 176 ASN A O 1
ATOM 1368 N N . PHE A 1 177 ? -22.694 1.570 40.154 1.00 93.19 177 PHE A N 1
ATOM 1369 C CA . PHE A 1 177 ? -22.143 2.865 39.767 1.00 93.19 177 PHE A CA 1
ATOM 1370 C C . PHE A 1 177 ? -20.613 2.900 39.767 1.00 93.19 177 PHE A C 1
ATOM 1372 O O . PHE A 1 177 ? -20.021 3.473 38.858 1.00 93.19 177 PHE A O 1
ATOM 1379 N N . TYR A 1 178 ? -19.966 2.222 40.721 1.00 92.88 178 TYR A N 1
ATOM 1380 C CA . TYR A 1 178 ? -18.506 2.116 40.772 1.00 92.88 178 TYR A CA 1
ATOM 1381 C C . TYR A 1 178 ? -17.933 1.401 39.536 1.00 92.88 178 TYR A C 1
ATOM 1383 O O . TYR A 1 178 ? -17.019 1.915 38.891 1.00 92.88 178 TYR A O 1
ATOM 1391 N N . MET A 1 179 ? -18.494 0.248 39.149 1.00 95.06 179 MET A N 1
ATOM 1392 C CA . MET A 1 179 ? -18.025 -0.475 37.959 1.00 95.06 179 MET A CA 1
ATOM 1393 C C . MET A 1 179 ? -18.412 0.233 36.652 1.00 95.06 179 MET A C 1
ATOM 1395 O O . MET A 1 179 ? -17.669 0.147 35.674 1.00 95.06 179 MET A O 1
ATOM 1399 N N . ALA A 1 180 ? -19.528 0.972 36.634 1.00 94.69 180 ALA A N 1
ATOM 1400 C CA . ALA A 1 180 ? -19.900 1.831 35.510 1.00 94.69 180 ALA A CA 1
ATOM 1401 C C . ALA A 1 180 ? -18.880 2.964 35.304 1.00 94.69 180 ALA A C 1
ATOM 1403 O O . ALA A 1 180 ? -18.374 3.119 34.193 1.00 94.69 180 ALA A O 1
ATOM 1404 N N . LEU A 1 181 ? -18.522 3.693 36.371 1.00 94.19 181 LEU A N 1
ATOM 1405 C CA . LEU A 1 181 ? -17.484 4.731 36.342 1.00 94.19 181 LEU A CA 1
ATOM 1406 C C . LEU A 1 181 ? -16.138 4.154 35.895 1.00 94.19 181 LEU A C 1
ATOM 1408 O O . LEU A 1 181 ? -15.567 4.656 34.936 1.00 94.19 181 LEU A O 1
ATOM 1412 N N . LYS A 1 182 ? -15.700 3.027 36.470 1.00 94.38 182 LYS A N 1
ATOM 1413 C CA . LYS A 1 182 ? -14.438 2.371 36.087 1.00 94.38 182 LYS A CA 1
ATOM 1414 C C . LYS A 1 182 ? -14.396 1.947 34.612 1.00 94.38 182 LYS A C 1
ATOM 1416 O O . LYS A 1 182 ? -13.338 2.000 33.982 1.00 94.38 182 LYS A O 1
ATOM 1421 N N . CYS A 1 183 ? -15.526 1.533 34.031 1.00 93.25 183 CYS A N 1
ATOM 1422 C CA . CYS A 1 183 ? -15.612 1.283 32.588 1.00 93.25 183 CYS A CA 1
ATOM 1423 C C . CYS A 1 183 ? -15.537 2.583 31.775 1.00 93.25 183 CYS A C 1
ATOM 1425 O O . CYS A 1 183 ? -14.909 2.594 30.722 1.00 93.25 183 CYS A O 1
ATOM 1427 N N . LEU A 1 184 ? -16.123 3.673 32.272 1.00 93.06 184 LEU A N 1
ATOM 1428 C CA . LEU A 1 184 ? -16.077 4.994 31.647 1.00 93.06 184 LEU A CA 1
ATOM 1429 C C . LEU A 1 184 ? -14.653 5.581 31.648 1.00 93.06 184 LEU A C 1
ATOM 1431 O O . LEU A 1 184 ? -14.178 6.003 30.598 1.00 93.06 184 LEU A O 1
ATOM 1435 N N . ASP A 1 185 ? -13.938 5.484 32.774 1.00 92.25 185 ASP A N 1
ATOM 1436 C CA . ASP A 1 185 ? -12.513 5.831 32.901 1.00 92.25 185 ASP A CA 1
ATOM 1437 C C . ASP A 1 185 ? -11.656 5.017 31.912 1.00 92.25 185 ASP A C 1
ATOM 1439 O O . ASP A 1 185 ? -10.757 5.540 31.255 1.00 92.25 185 ASP A O 1
ATOM 1443 N N . SER A 1 186 ? -11.978 3.724 31.758 1.00 91.75 186 SER A N 1
ATOM 1444 C CA . SER A 1 186 ? -11.297 2.827 30.814 1.00 91.75 186 SER A CA 1
ATOM 1445 C C . SER A 1 186 ? -11.527 3.221 29.351 1.00 91.75 186 SER A C 1
ATOM 1447 O O . SER A 1 186 ? -10.630 3.022 28.530 1.00 91.75 186 SER A O 1
ATOM 1449 N N . ILE A 1 187 ? -12.703 3.763 29.011 1.00 90.69 187 ILE A N 1
ATOM 1450 C CA . ILE A 1 187 ? -12.999 4.293 27.671 1.00 90.69 187 ILE A CA 1
ATOM 1451 C C . ILE A 1 187 ? -12.225 5.595 27.446 1.00 90.69 187 ILE A C 1
ATOM 1453 O O . ILE A 1 187 ? -11.580 5.748 26.411 1.00 90.69 187 ILE A O 1
ATOM 1457 N N . GLU A 1 188 ? -12.242 6.503 28.422 1.00 88.88 188 GLU A N 1
ATOM 1458 C CA . GLU A 1 188 ? -11.553 7.795 28.359 1.00 88.88 188 GLU A CA 1
ATOM 1459 C C . GLU A 1 188 ? -10.047 7.595 28.101 1.00 88.88 188 GLU A C 1
ATOM 1461 O O . GLU A 1 188 ? -9.548 7.968 27.038 1.00 88.88 188 GLU A O 1
ATOM 1466 N N . MET A 1 189 ? -9.352 6.849 28.969 1.00 87.19 189 MET A N 1
ATOM 1467 C CA . MET A 1 189 ? -7.905 6.613 28.843 1.00 87.19 189 MET A CA 1
ATOM 1468 C C . MET A 1 189 ? -7.477 5.844 27.582 1.00 87.19 189 MET A C 1
ATOM 1470 O O . MET A 1 189 ? -6.338 5.988 27.138 1.00 87.19 189 MET A O 1
ATOM 1474 N N . ASN A 1 190 ? -8.336 4.994 27.006 1.00 84.81 190 ASN A N 1
ATOM 1475 C CA . ASN A 1 190 ? -7.956 4.207 25.826 1.00 84.81 190 ASN A CA 1
ATOM 1476 C C . ASN A 1 190 ? -8.313 4.871 24.497 1.00 84.81 190 ASN A C 1
ATOM 1478 O O . ASN A 1 190 ? -7.605 4.631 23.521 1.00 84.81 190 ASN A O 1
ATOM 1482 N N . PHE A 1 191 ? -9.368 5.688 24.442 1.00 82.75 191 PHE A N 1
ATOM 1483 C CA . PHE A 1 191 ? -9.943 6.154 23.177 1.00 82.75 191 PHE A CA 1
ATOM 1484 C C . PHE A 1 191 ? -9.885 7.672 22.978 1.00 82.75 191 PHE A C 1
ATOM 1486 O O . PHE A 1 191 ? -10.038 8.111 21.839 1.00 82.75 191 PHE A O 1
ATOM 1493 N N . GLN A 1 192 ? -9.612 8.479 24.010 1.00 75.44 192 GLN A N 1
ATOM 1494 C CA . GLN A 1 192 ? -9.587 9.943 23.883 1.00 75.44 192 GLN A CA 1
ATOM 1495 C C . GLN A 1 192 ? -8.517 10.445 22.898 1.00 75.44 192 GLN A C 1
ATOM 1497 O O . GLN A 1 192 ? -8.808 11.345 22.111 1.00 75.44 192 GLN A O 1
ATOM 1502 N N . ASP A 1 193 ? -7.333 9.824 22.861 1.00 70.50 193 ASP A N 1
ATOM 1503 C CA . ASP A 1 193 ? -6.241 10.215 21.947 1.00 70.50 193 ASP A CA 1
ATOM 1504 C C . ASP A 1 193 ? -5.983 9.222 20.805 1.00 70.50 193 ASP A C 1
ATOM 1506 O O . ASP A 1 193 ? -5.478 9.610 19.754 1.00 70.50 193 ASP A O 1
ATOM 1510 N N . LYS A 1 194 ? -6.363 7.947 20.963 1.00 69.38 194 LYS A N 1
ATOM 1511 C CA . LYS A 1 194 ? -6.122 6.901 19.947 1.00 69.38 194 LYS A CA 1
ATOM 1512 C C . LYS A 1 194 ? -7.193 6.834 18.850 1.00 69.38 194 LYS A C 1
ATOM 1514 O O . LYS A 1 194 ? -7.020 6.094 17.886 1.00 69.38 194 LYS A O 1
ATOM 1519 N N . THR A 1 195 ? -8.308 7.556 18.987 1.00 70.75 195 THR A N 1
ATOM 1520 C CA . THR A 1 195 ? -9.436 7.473 18.044 1.00 70.75 195 THR A CA 1
ATOM 1521 C C . THR A 1 195 ? -9.262 8.444 16.868 1.00 70.75 195 THR A C 1
ATOM 1523 O O . THR A 1 195 ? -9.366 9.652 17.077 1.00 70.75 195 THR A O 1
ATOM 1526 N N . PRO A 1 196 ? -9.100 7.967 15.615 1.00 65.25 196 PRO A N 1
ATOM 1527 C CA . PRO A 1 196 ? -8.965 8.846 14.447 1.00 65.25 196 PRO A CA 1
ATOM 1528 C C . PRO A 1 196 ? -10.287 9.521 14.035 1.00 65.25 196 PRO A C 1
ATOM 1530 O O . PRO A 1 196 ? -10.289 10.492 13.282 1.00 65.25 196 PRO A O 1
ATOM 1533 N N . SER A 1 197 ? -11.433 9.019 14.513 1.00 79.00 197 SER A N 1
ATOM 1534 C CA . SER A 1 197 ? -12.750 9.593 14.223 1.00 79.00 197 SER A CA 1
ATOM 1535 C C . SER A 1 197 ? -13.070 10.766 15.152 1.00 79.00 197 SER A C 1
ATOM 1537 O O . SER A 1 197 ? -13.435 10.587 16.317 1.00 79.00 197 SER A O 1
ATOM 1539 N N . THR A 1 198 ? -13.015 11.979 14.602 1.00 82.25 198 THR A N 1
ATOM 1540 C CA . THR A 1 198 ? -13.411 13.221 15.290 1.00 82.25 198 THR A CA 1
ATOM 1541 C C . THR A 1 198 ? -14.867 13.195 15.772 1.00 82.25 198 THR A C 1
ATOM 1543 O O . THR A 1 198 ? -15.184 13.802 16.794 1.00 82.25 198 THR A O 1
ATOM 1546 N N . THR A 1 199 ? -15.750 12.453 15.094 1.00 85.00 199 THR A N 1
ATOM 1547 C CA . THR A 1 199 ? -17.146 12.242 15.510 1.00 85.00 199 THR A CA 1
ATOM 1548 C C . THR A 1 199 ? -17.241 11.393 16.778 1.00 85.00 199 THR A C 1
ATOM 1550 O O . THR A 1 199 ? -17.974 11.762 17.693 1.00 85.00 199 THR A O 1
ATOM 1553 N N . LEU A 1 200 ? -16.481 10.293 16.871 1.00 80.94 200 LEU A N 1
ATOM 1554 C CA . LEU A 1 200 ? -16.455 9.455 18.077 1.00 80.94 200 LEU A CA 1
ATOM 1555 C C . LEU A 1 200 ? -15.816 10.196 19.258 1.00 80.94 200 LEU A C 1
ATOM 1557 O O . LEU A 1 200 ? -16.372 10.165 20.354 1.00 80.94 200 LEU A O 1
ATOM 1561 N N . LYS A 1 201 ? -14.719 10.934 19.032 1.00 85.25 201 LYS A N 1
ATOM 1562 C CA . LYS A 1 201 ? -14.100 11.782 20.065 1.00 85.25 201 LYS A CA 1
ATOM 1563 C C . LYS A 1 201 ? -15.094 12.818 20.614 1.00 85.25 201 LYS A C 1
ATOM 1565 O O . LYS A 1 201 ? -15.356 12.830 21.814 1.00 85.25 201 LYS A O 1
ATOM 1570 N N . ARG A 1 202 ? -15.768 13.571 19.734 1.00 87.06 202 ARG A N 1
ATOM 1571 C CA . ARG A 1 202 ? -16.808 14.552 20.108 1.00 87.06 202 ARG A CA 1
ATOM 1572 C C . ARG A 1 202 ? -18.020 13.928 20.809 1.00 87.06 202 ARG A C 1
ATOM 1574 O O . ARG A 1 202 ? -18.672 14.588 21.618 1.00 87.06 202 ARG A O 1
ATOM 1581 N N . MET A 1 203 ? -18.359 12.678 20.491 1.00 87.25 203 MET A N 1
ATOM 1582 C CA . MET A 1 203 ? -19.401 11.934 21.203 1.00 87.25 203 MET A CA 1
ATOM 1583 C C . MET A 1 203 ? -18.957 11.617 22.636 1.00 87.25 203 MET A C 1
ATOM 1585 O O . MET A 1 203 ? -19.720 11.860 23.566 1.00 87.25 203 MET A O 1
ATOM 1589 N N . LEU A 1 204 ? -17.730 11.129 22.832 1.00 86.88 204 LEU A N 1
ATOM 1590 C CA . LEU A 1 204 ? -17.192 10.811 24.158 1.00 86.88 204 LEU A CA 1
ATOM 1591 C C . LEU A 1 204 ? -17.073 12.046 25.052 1.00 86.88 204 LEU A C 1
ATOM 1593 O O . LEU A 1 204 ? -17.577 12.023 26.173 1.00 86.88 204 LEU A O 1
ATOM 1597 N N . GLU A 1 205 ? -16.522 13.139 24.521 1.00 87.62 205 GLU A N 1
ATOM 1598 C CA . GLU A 1 205 ? -16.385 14.437 25.202 1.00 87.62 205 GLU A CA 1
ATOM 1599 C C . GLU A 1 205 ? -17.721 14.983 25.745 1.00 87.62 205 GLU A C 1
ATOM 1601 O O . GLU A 1 205 ? -17.732 15.741 26.712 1.00 87.62 205 GLU A O 1
ATOM 1606 N N . LYS A 1 206 ? -18.861 14.580 25.162 1.00 90.00 206 LYS A N 1
ATOM 1607 C CA . LYS A 1 206 ? -20.208 14.943 25.635 1.00 90.00 206 LYS A CA 1
ATOM 1608 C C . LYS A 1 206 ? -20.855 13.876 26.517 1.00 90.00 206 LYS A C 1
ATOM 1610 O O . LYS A 1 206 ? -21.431 14.200 27.555 1.00 90.00 206 LYS A O 1
ATOM 1615 N N . GLN A 1 207 ? -20.782 12.609 26.113 1.00 90.25 207 GLN A N 1
ATOM 1616 C CA . GLN A 1 207 ? -21.507 11.526 26.778 1.00 90.25 207 GLN A CA 1
ATOM 1617 C C . GLN A 1 207 ? -20.845 11.088 28.090 1.00 90.25 207 GLN A C 1
ATOM 1619 O O . GLN A 1 207 ? -21.565 10.733 29.022 1.00 90.25 207 GLN A O 1
ATOM 1624 N N . ILE A 1 208 ? -19.512 11.153 28.208 1.00 91.56 208 ILE A N 1
ATOM 1625 C CA . ILE A 1 208 ? -18.809 10.802 29.452 1.00 91.56 208 ILE A CA 1
ATOM 1626 C C . ILE A 1 208 ? -19.243 11.730 30.608 1.00 91.56 208 ILE A C 1
ATOM 1628 O O . ILE A 1 208 ? -19.769 11.207 31.597 1.00 91.56 208 ILE A O 1
ATOM 1632 N N . PRO A 1 209 ? -19.152 13.076 30.508 1.00 93.31 209 PRO A N 1
ATOM 1633 C CA . PRO A 1 209 ? -19.635 13.968 31.567 1.00 93.31 209 PRO A CA 1
ATOM 1634 C C . PRO A 1 209 ? -21.128 13.794 31.876 1.00 93.31 209 PRO A C 1
ATOM 1636 O O . PRO A 1 209 ? -21.514 13.772 33.044 1.00 93.31 209 PRO A O 1
ATOM 1639 N N . ALA A 1 210 ? -21.970 13.604 30.852 1.00 93.94 210 ALA A N 1
ATOM 1640 C CA . ALA A 1 210 ? -23.409 13.402 31.034 1.00 93.94 210 ALA A CA 1
ATOM 1641 C C . ALA A 1 210 ? -23.737 12.125 31.834 1.00 93.94 210 ALA A C 1
ATOM 1643 O O . ALA A 1 210 ? -24.638 12.140 32.677 1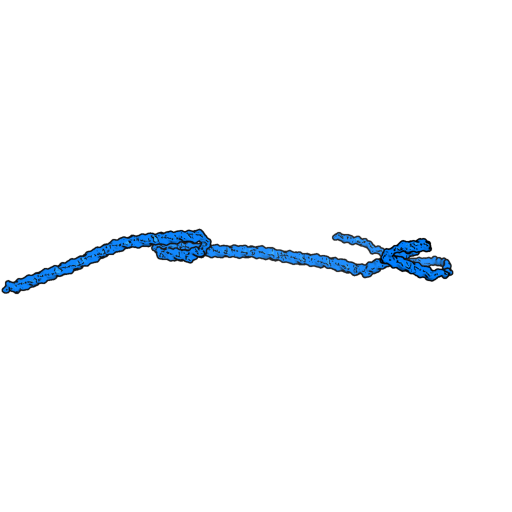.00 93.94 210 ALA A O 1
ATOM 1644 N N . ILE A 1 211 ? -22.989 11.036 31.614 1.00 93.06 211 ILE A N 1
ATOM 1645 C CA . ILE A 1 211 ? -23.119 9.787 32.378 1.00 93.06 211 ILE A CA 1
ATOM 1646 C C . ILE A 1 211 ? -22.603 9.970 33.810 1.00 93.06 211 ILE A C 1
ATOM 1648 O O . ILE A 1 211 ? -23.314 9.596 34.745 1.00 93.06 211 ILE A O 1
ATOM 1652 N N . ARG A 1 212 ? -21.430 10.596 34.014 1.00 94.62 212 ARG A N 1
ATOM 1653 C CA . ARG A 1 212 ? -20.900 10.890 35.364 1.00 94.62 212 ARG A CA 1
ATOM 1654 C C . ARG A 1 212 ? -21.914 11.701 36.186 1.00 94.62 212 ARG A C 1
ATOM 1656 O O . ARG A 1 212 ? -22.296 11.273 37.272 1.00 94.62 212 ARG A O 1
ATOM 1663 N N . ALA A 1 213 ? -22.455 12.779 35.615 1.00 95.06 213 ALA A N 1
ATOM 1664 C CA . ALA A 1 213 ? -23.465 13.622 36.257 1.00 95.06 213 ALA A CA 1
ATOM 1665 C C . ALA A 1 213 ? -24.835 12.933 36.443 1.00 95.06 213 ALA A C 1
ATOM 1667 O O . ALA A 1 213 ? -25.641 13.379 37.260 1.00 95.06 213 ALA A O 1
ATOM 1668 N N . HIS A 1 214 ? -25.164 11.875 35.689 1.00 93.81 214 HIS A N 1
ATOM 1669 C CA . HIS A 1 214 ? -26.342 11.037 35.964 1.00 93.81 214 HIS A CA 1
ATOM 1670 C C . HIS A 1 214 ? -26.108 10.124 37.172 1.00 93.81 214 HIS A C 1
ATOM 1672 O O . HIS A 1 214 ? -26.960 10.062 38.058 1.00 93.81 214 HIS A O 1
ATOM 1678 N N . ILE A 1 215 ? -24.951 9.455 37.217 1.00 94.00 215 ILE A N 1
ATOM 1679 C CA . ILE A 1 215 ? -24.545 8.601 38.338 1.00 94.00 215 ILE A CA 1
ATOM 1680 C C . ILE A 1 215 ? -24.527 9.409 39.639 1.00 94.00 215 ILE A C 1
ATOM 1682 O O . ILE A 1 215 ? -25.162 9.008 40.609 1.00 94.00 215 ILE A O 1
ATOM 1686 N N . GLU A 1 216 ? -23.868 10.568 39.635 1.00 95.31 216 GLU A N 1
ATOM 1687 C CA . GLU A 1 216 ? -23.758 11.468 40.787 1.00 95.31 216 GLU A CA 1
ATOM 1688 C C . GLU A 1 216 ? -25.131 11.823 41.374 1.00 95.31 216 GLU A C 1
ATOM 1690 O O . GLU A 1 216 ? -25.392 11.558 42.544 1.00 95.31 216 GLU A O 1
ATOM 1695 N N . ARG A 1 217 ? -26.056 12.340 40.553 1.00 95.31 217 ARG A N 1
ATOM 1696 C CA . ARG A 1 217 ? -27.417 12.685 41.002 1.00 95.31 217 ARG A CA 1
ATOM 1697 C C . ARG A 1 217 ? -28.182 11.488 41.561 1.00 95.31 217 ARG A C 1
ATOM 1699 O O . ARG A 1 217 ? -28.974 11.666 42.484 1.00 95.31 217 ARG A O 1
ATOM 1706 N N . LYS A 1 218 ? -27.968 10.287 41.016 1.00 93.88 218 LYS A N 1
ATOM 1707 C CA . LYS A 1 218 ? -28.636 9.070 41.487 1.00 93.88 218 LYS A CA 1
ATOM 1708 C C . LYS A 1 218 ? -28.079 8.605 42.835 1.00 93.88 218 LYS A C 1
ATOM 1710 O O . LYS A 1 218 ? -28.864 8.391 43.751 1.00 93.88 218 LYS A O 1
ATOM 1715 N N . VAL A 1 219 ? -26.754 8.572 42.990 1.00 95.06 219 VAL A N 1
ATOM 1716 C CA . VAL A 1 219 ? -26.076 8.255 44.260 1.00 95.06 219 VAL A CA 1
ATOM 1717 C C . VAL A 1 219 ? -26.426 9.277 45.346 1.00 95.06 219 VAL A C 1
ATOM 1719 O O . VAL A 1 219 ? -26.800 8.887 46.448 1.00 95.06 219 VAL A O 1
ATOM 1722 N N . SER A 1 220 ? -26.391 10.576 45.034 1.00 95.12 220 SER A N 1
ATOM 1723 C CA . SER A 1 220 ? -26.780 11.641 45.969 1.00 95.12 220 SER A CA 1
ATOM 1724 C C . SER A 1 220 ? -28.242 11.530 46.410 1.00 95.12 220 SER A C 1
ATOM 1726 O O . SER A 1 220 ? -28.546 11.806 47.571 1.00 95.12 220 SER A O 1
ATOM 1728 N N . LYS A 1 221 ? -29.150 11.091 45.523 1.00 95.31 221 LYS A N 1
ATOM 1729 C CA . LYS A 1 221 ? -30.546 10.829 45.897 1.00 95.31 221 LYS A CA 1
ATOM 1730 C C . LYS A 1 221 ? -30.669 9.593 46.789 1.00 95.31 221 LYS A C 1
ATOM 1732 O O . LYS A 1 221 ? -31.254 9.695 47.858 1.00 95.31 221 LYS A O 1
ATOM 1737 N N . GLU A 1 222 ? -30.106 8.455 46.384 1.00 93.75 222 GLU A N 1
ATOM 1738 C CA . GLU A 1 222 ? -30.188 7.197 47.145 1.00 93.75 222 GLU A CA 1
ATOM 1739 C C . GLU A 1 222 ? -29.564 7.345 48.549 1.00 93.75 222 GLU A C 1
ATOM 1741 O O . GLU A 1 222 ? -30.126 6.866 49.532 1.00 93.75 222 GLU A O 1
ATOM 1746 N N . PHE A 1 223 ? -28.469 8.104 48.675 1.00 95.19 223 PHE A N 1
ATOM 1747 C CA . PHE A 1 223 ? -27.879 8.470 49.966 1.00 95.19 223 PHE A CA 1
ATOM 1748 C C . PHE A 1 223 ? -28.760 9.433 50.782 1.00 95.19 223 PHE A C 1
ATOM 1750 O O . PHE A 1 223 ? -28.878 9.278 51.996 1.00 95.19 223 PHE A O 1
ATOM 1757 N N . GLY A 1 224 ? -29.413 10.407 50.137 1.00 96.69 224 GLY A N 1
ATOM 1758 C CA . GLY A 1 224 ? -30.363 11.315 50.787 1.00 96.69 224 GLY A CA 1
ATOM 1759 C C . GLY A 1 224 ? -31.605 10.600 51.328 1.00 96.69 224 GLY A C 1
ATOM 1760 O O . GLY A 1 224 ? -31.989 10.826 52.476 1.00 96.69 224 GLY A O 1
ATOM 1761 N N . ASP A 1 225 ? -32.185 9.694 50.537 1.00 96.00 225 ASP A N 1
ATOM 1762 C CA . ASP A 1 225 ? -33.311 8.840 50.928 1.00 96.00 225 ASP A CA 1
ATOM 1763 C C . ASP A 1 225 ? -32.915 7.949 52.130 1.00 96.00 225 ASP A C 1
ATOM 1765 O O . ASP A 1 225 ? -33.619 7.913 53.144 1.00 96.00 225 ASP A O 1
ATOM 1769 N N . TRP A 1 226 ? -31.730 7.322 52.083 1.00 96.50 226 TRP A N 1
ATOM 1770 C CA . TRP A 1 226 ? -31.179 6.535 53.195 1.00 96.50 226 TRP A CA 1
ATOM 1771 C C . TRP A 1 226 ? -30.946 7.367 54.469 1.00 96.50 226 TRP A C 1
ATOM 1773 O O . TRP A 1 226 ? -31.254 6.911 55.571 1.00 96.50 226 TRP A O 1
ATOM 1783 N N . LEU A 1 227 ? -30.469 8.613 54.348 1.00 97.00 227 LEU A N 1
ATOM 1784 C CA . LEU A 1 227 ? -30.292 9.529 55.485 1.00 97.00 227 LEU A CA 1
ATOM 1785 C C . LEU A 1 227 ? -31.619 9.936 56.158 1.00 97.00 227 LEU A C 1
ATOM 1787 O O . LEU A 1 227 ? -31.618 10.318 57.335 1.00 97.00 227 LEU A O 1
ATOM 1791 N N . VAL A 1 228 ? -32.747 9.856 55.445 1.00 96.38 228 VAL A N 1
ATOM 1792 C CA . VAL A 1 228 ? -34.090 10.020 56.026 1.00 96.38 228 VAL A CA 1
ATOM 1793 C C . VAL A 1 228 ? -34.532 8.733 56.726 1.00 96.38 228 VAL A C 1
ATOM 1795 O O . VAL A 1 228 ? -34.989 8.795 57.869 1.00 96.38 228 VAL A O 1
ATOM 1798 N N . GLU A 1 229 ? -34.344 7.570 56.101 1.00 96.69 229 GLU A N 1
ATOM 1799 C CA . GLU A 1 229 ? -34.703 6.271 56.684 1.00 96.69 229 GLU A CA 1
ATOM 1800 C C . GLU A 1 229 ? -33.935 5.984 57.986 1.00 96.69 229 GLU A C 1
ATOM 1802 O O . GLU A 1 229 ? -34.545 5.736 59.031 1.00 96.69 229 GLU A O 1
ATOM 1807 N N . ILE A 1 230 ? -32.602 6.114 57.980 1.00 96.12 230 ILE A N 1
ATOM 1808 C CA . ILE A 1 230 ? -31.767 5.851 59.162 1.00 96.12 230 ILE A CA 1
ATOM 1809 C C . ILE A 1 230 ? -32.090 6.794 60.328 1.00 96.12 230 ILE A C 1
ATOM 1811 O O . ILE A 1 230 ? -31.959 6.408 61.491 1.00 96.12 230 ILE A O 1
ATOM 1815 N N . ARG A 1 231 ? -32.582 8.010 60.048 1.00 96.06 231 ARG A N 1
ATOM 1816 C CA . ARG A 1 231 ? -33.069 8.953 61.066 1.00 96.06 231 ARG A CA 1
ATOM 1817 C C . ARG A 1 231 ? -34.342 8.444 61.748 1.00 96.06 231 ARG A C 1
ATOM 1819 O O . ARG A 1 231 ? -34.464 8.580 62.965 1.00 96.06 231 ARG A O 1
ATOM 1826 N N . ILE A 1 232 ? -35.264 7.840 60.995 1.00 95.31 232 ILE A N 1
ATOM 1827 C CA . ILE A 1 232 ? -36.496 7.241 61.535 1.00 95.31 232 ILE A CA 1
ATOM 1828 C C . ILE A 1 232 ? -36.145 6.018 62.392 1.00 95.31 232 ILE A C 1
ATOM 1830 O O . ILE A 1 232 ? -36.557 5.943 63.550 1.00 95.31 232 ILE A O 1
ATOM 1834 N N . VAL A 1 233 ? -35.316 5.110 61.864 1.00 96.06 233 VAL A N 1
ATOM 1835 C CA . VAL A 1 233 ? -34.840 3.916 62.585 1.00 96.06 233 VAL A CA 1
ATOM 1836 C C . VAL A 1 233 ? -34.113 4.306 63.877 1.00 96.06 233 VAL A C 1
ATOM 1838 O O . VAL A 1 233 ? -34.440 3.785 64.944 1.00 96.06 233 VAL A O 1
ATOM 1841 N N . SER A 1 234 ? -33.199 5.281 63.819 1.00 95.75 234 SER A N 1
ATOM 1842 C CA . SER A 1 234 ? -32.463 5.763 64.999 1.00 95.75 234 SER A CA 1
ATOM 1843 C C . SER A 1 234 ? -33.380 6.396 66.047 1.00 95.75 234 SER A C 1
ATOM 1845 O O . SER A 1 234 ? -33.179 6.174 67.241 1.00 95.75 234 SER A O 1
ATOM 1847 N N . ARG A 1 235 ? -34.419 7.144 65.637 1.00 95.00 235 ARG A N 1
ATOM 1848 C CA . ARG A 1 235 ? -35.396 7.710 66.582 1.00 95.00 235 ARG A CA 1
ATOM 1849 C C . ARG A 1 235 ? -36.179 6.607 67.291 1.00 95.00 235 ARG A C 1
ATOM 1851 O O . ARG A 1 235 ? -36.331 6.665 68.508 1.00 95.00 235 ARG A O 1
ATOM 1858 N N . ASN A 1 236 ? -36.636 5.602 66.547 1.00 95.00 236 ASN A N 1
ATOM 1859 C CA . ASN A 1 236 ? -37.399 4.483 67.098 1.00 95.00 236 ASN A CA 1
ATOM 1860 C C . ASN A 1 236 ? -36.543 3.650 68.069 1.00 95.00 236 ASN A C 1
ATOM 1862 O O . ASN A 1 236 ? -36.993 3.344 69.172 1.00 95.00 236 ASN A O 1
ATOM 1866 N N . LEU A 1 237 ? -35.285 3.365 67.710 1.00 95.50 237 LEU A N 1
ATOM 1867 C CA . LEU A 1 237 ? -34.315 2.697 68.585 1.00 95.50 237 LEU A CA 1
ATOM 1868 C C . LEU A 1 237 ? -34.036 3.513 69.860 1.00 95.50 237 LEU A C 1
ATOM 1870 O O . LEU A 1 237 ? -34.039 2.959 70.958 1.00 95.50 237 LEU A O 1
ATOM 1874 N N . GLY A 1 238 ? -33.868 4.834 69.732 1.00 96.12 238 GLY A N 1
ATOM 1875 C CA . GLY A 1 238 ? -33.702 5.744 70.866 1.00 96.12 238 GLY A CA 1
ATOM 1876 C C . GLY A 1 238 ? -34.911 5.756 71.806 1.00 96.12 238 GLY A C 1
ATOM 1877 O O . GLY A 1 238 ? -34.740 5.674 73.021 1.00 96.12 238 GLY A O 1
ATOM 1878 N N . GLN A 1 239 ? -36.136 5.782 71.268 1.00 95.25 239 GLN A N 1
ATOM 1879 C CA . GLN A 1 239 ? -37.361 5.670 72.070 1.00 95.25 239 GLN A CA 1
ATOM 1880 C C . GLN A 1 239 ? -37.442 4.319 72.802 1.00 95.25 239 GLN A C 1
ATOM 1882 O O . GLN A 1 239 ? -37.794 4.293 73.982 1.00 95.25 239 GLN A O 1
ATOM 1887 N N . LEU A 1 240 ? -37.055 3.216 72.148 1.00 95.69 240 LEU A N 1
ATOM 1888 C CA . LEU A 1 240 ? -37.021 1.887 72.765 1.00 95.69 240 LEU A CA 1
ATOM 1889 C C . LEU A 1 240 ? -36.009 1.817 73.922 1.00 95.69 240 LEU A C 1
ATOM 1891 O O . LEU A 1 240 ? -36.343 1.345 75.008 1.00 95.69 240 LEU A O 1
ATOM 1895 N N . ALA A 1 241 ? -34.797 2.340 73.713 1.00 95.81 241 ALA A N 1
ATOM 1896 C CA . ALA A 1 241 ? -33.740 2.377 74.722 1.00 95.81 241 ALA A CA 1
ATOM 1897 C C . ALA A 1 241 ? -34.119 3.256 75.929 1.00 95.81 241 ALA A C 1
ATOM 1899 O O . ALA A 1 241 ? -33.933 2.847 77.076 1.00 95.81 241 ALA A O 1
ATOM 1900 N N . ILE A 1 242 ? -34.718 4.430 75.688 1.00 94.94 242 ILE A N 1
ATOM 1901 C CA . ILE A 1 242 ? -35.237 5.308 76.749 1.00 94.94 242 ILE A CA 1
ATOM 1902 C C . ILE A 1 242 ? -36.342 4.601 77.546 1.00 94.94 242 ILE A C 1
ATOM 1904 O O . ILE A 1 242 ? -36.322 4.666 78.775 1.00 94.94 242 ILE A O 1
ATOM 1908 N N . GLY A 1 243 ? -37.259 3.894 76.874 1.00 94.00 243 GLY A N 1
ATOM 1909 C CA . GLY A 1 243 ? -38.334 3.129 77.514 1.00 94.00 243 GLY A CA 1
ATOM 1910 C C . GLY A 1 243 ? -37.831 1.959 78.366 1.00 94.00 243 GLY A C 1
ATOM 1911 O O . GLY A 1 243 ? -38.295 1.761 79.487 1.00 94.00 243 GLY A O 1
ATOM 1912 N N . GLN A 1 244 ? -36.833 1.209 77.889 1.00 93.44 244 GLN A N 1
ATOM 1913 C CA . GLN A 1 244 ? -36.208 0.149 78.689 1.00 93.44 244 GLN A CA 1
ATOM 1914 C C . GLN A 1 244 ? -35.457 0.721 79.903 1.00 93.44 244 GLN A C 1
ATOM 1916 O O . GLN A 1 244 ? -35.581 0.187 81.007 1.00 93.44 244 GLN A O 1
ATOM 1921 N N . ALA A 1 245 ? -34.739 1.837 79.734 1.00 94.56 245 ALA A N 1
ATOM 1922 C CA . ALA A 1 245 ? -34.017 2.504 80.817 1.00 94.56 245 ALA A CA 1
ATOM 1923 C C . ALA A 1 245 ? -34.949 3.160 81.857 1.00 94.56 245 ALA A C 1
ATOM 1925 O O . ALA A 1 245 ? -34.638 3.154 83.050 1.00 94.56 245 ALA A O 1
ATOM 1926 N N . SER A 1 246 ? -36.098 3.720 81.457 1.00 93.94 246 SER A N 1
ATOM 1927 C CA . SER A 1 246 ? -37.104 4.216 82.409 1.00 93.94 246 SER A CA 1
ATOM 1928 C C . SER A 1 246 ? -37.769 3.069 83.168 1.00 93.94 246 SER A C 1
ATOM 1930 O O . SER A 1 246 ? -37.801 3.115 84.395 1.00 93.94 246 SER A O 1
ATOM 1932 N N . ALA A 1 247 ? -38.186 2.001 82.480 1.00 92.75 247 ALA A N 1
ATOM 1933 C CA . ALA A 1 247 ? -38.784 0.826 83.111 1.00 92.75 247 ALA A CA 1
ATOM 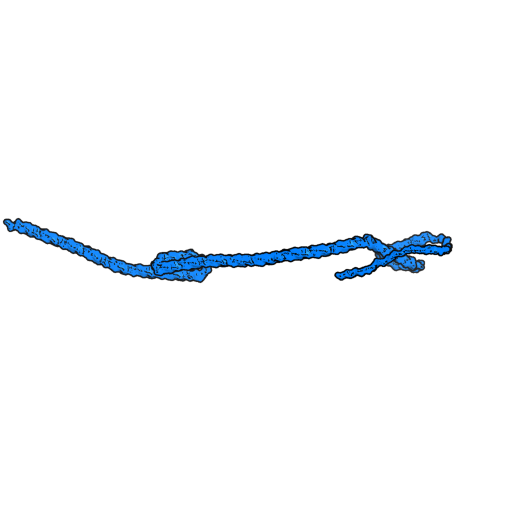1934 C C . ALA A 1 247 ? -37.806 0.075 84.035 1.00 92.75 247 ALA A C 1
ATOM 1936 O O . ALA A 1 247 ? -38.233 -0.571 84.990 1.00 92.75 247 ALA A O 1
ATOM 1937 N N . ALA A 1 248 ? -36.495 0.120 83.768 1.00 91.50 248 ALA A N 1
ATOM 1938 C CA . ALA A 1 248 ? -35.467 -0.377 84.686 1.00 91.50 248 ALA A CA 1
ATOM 1939 C C . ALA A 1 248 ? -35.384 0.476 85.964 1.00 91.50 248 ALA A C 1
ATOM 1941 O O . ALA A 1 248 ? -35.513 -0.069 87.058 1.00 91.50 248 ALA A O 1
ATOM 1942 N N . ARG A 1 249 ? -35.274 1.806 85.833 1.00 90.94 249 ARG A N 1
ATOM 1943 C CA . ARG A 1 249 ? -35.231 2.730 86.984 1.00 90.94 249 ARG A CA 1
ATOM 1944 C C . ARG A 1 249 ? -36.509 2.710 87.826 1.00 90.94 249 ARG A C 1
ATOM 1946 O O . ARG A 1 249 ? -36.424 2.805 89.042 1.00 90.94 249 ARG A O 1
ATOM 1953 N N . GLN A 1 250 ? -37.682 2.542 87.210 1.00 91.00 250 GLN A N 1
ATOM 1954 C CA . GLN A 1 250 ? -38.944 2.381 87.945 1.00 91.00 250 GLN A CA 1
ATOM 1955 C C . GLN A 1 250 ? -38.935 1.118 88.815 1.00 91.00 250 GLN A C 1
ATOM 1957 O O . GLN A 1 250 ? -39.269 1.197 89.991 1.00 91.00 250 GLN A O 1
ATOM 1962 N N . ARG A 1 251 ? -38.471 -0.022 88.282 1.00 89.50 251 ARG A N 1
ATOM 1963 C CA . ARG A 1 251 ? -38.317 -1.260 89.066 1.00 89.50 251 ARG A CA 1
ATOM 1964 C C . ARG A 1 251 ? -37.279 -1.121 90.182 1.00 89.50 251 ARG A C 1
ATOM 1966 O O . ARG A 1 251 ? -37.495 -1.640 91.271 1.00 89.50 251 ARG A O 1
ATOM 1973 N N . GLU A 1 252 ? -36.181 -0.410 89.937 1.00 88.50 252 GLU A N 1
ATOM 1974 C CA . GLU A 1 252 ? -35.164 -0.114 90.955 1.00 88.50 252 GLU A CA 1
ATOM 1975 C C . GLU A 1 252 ? -35.734 0.744 92.101 1.00 88.50 252 GLU A C 1
ATOM 1977 O O . GLU A 1 252 ? -35.519 0.436 93.273 1.00 88.50 252 GLU A O 1
ATOM 1982 N N . GLU A 1 253 ? -36.517 1.780 91.784 1.00 86.81 253 GLU A N 1
ATOM 1983 C CA . GLU A 1 253 ? -37.124 2.647 92.798 1.00 86.81 253 GLU A CA 1
ATOM 1984 C C . GLU A 1 253 ? -38.293 1.970 93.530 1.00 86.81 253 GLU A C 1
ATOM 1986 O O . GLU A 1 253 ? -38.407 2.110 94.745 1.00 86.81 253 GLU A O 1
ATOM 1991 N N . GLU A 1 254 ? -39.103 1.149 92.854 1.00 87.81 254 GLU A N 1
ATOM 1992 C CA . GLU A 1 254 ? -40.086 0.282 93.517 1.00 87.81 254 GLU A CA 1
ATOM 1993 C C . GLU A 1 254 ? -39.433 -0.646 94.548 1.00 87.81 254 GLU A C 1
ATOM 1995 O O . GLU A 1 254 ? -39.980 -0.833 95.636 1.00 87.81 254 GLU A O 1
ATOM 2000 N N . LEU A 1 255 ? -38.270 -1.223 94.225 1.00 88.88 255 LEU A N 1
ATOM 2001 C CA . LEU A 1 255 ? -37.507 -2.047 95.161 1.00 88.88 255 LEU A CA 1
ATOM 2002 C C . LEU A 1 255 ? -36.987 -1.205 96.337 1.00 88.88 255 LEU A C 1
ATOM 2004 O O . LEU A 1 255 ? -37.149 -1.626 97.480 1.00 88.88 255 LEU A O 1
ATOM 2008 N N . ARG A 1 256 ? -36.478 0.016 96.104 1.00 85.62 256 ARG A N 1
ATOM 2009 C CA . ARG A 1 256 ? -36.103 0.947 97.193 1.00 85.62 256 ARG A CA 1
ATOM 2010 C C . ARG A 1 256 ? -37.283 1.391 98.059 1.00 85.62 256 ARG A C 1
ATOM 2012 O O . ARG A 1 256 ? -37.093 1.680 99.238 1.00 85.62 256 ARG A O 1
ATOM 2019 N N . ILE A 1 257 ? -38.484 1.524 97.499 1.00 86.56 257 ILE A N 1
ATOM 2020 C CA . ILE A 1 257 ? -39.697 1.868 98.258 1.00 86.56 257 ILE A CA 1
ATOM 2021 C C . ILE A 1 257 ? -40.128 0.672 99.112 1.00 86.56 257 ILE A C 1
ATOM 2023 O O . ILE A 1 257 ? -40.301 0.830 100.317 1.00 86.56 257 ILE A O 1
ATOM 2027 N N . LYS A 1 258 ? -40.207 -0.531 98.526 1.00 85.81 258 LYS A N 1
ATOM 2028 C CA . LYS A 1 258 ? -40.525 -1.777 99.247 1.00 85.81 258 LYS A CA 1
ATOM 2029 C C . LYS A 1 258 ? -39.511 -2.066 100.361 1.00 85.81 258 LYS A C 1
ATOM 2031 O O . LYS A 1 258 ? -39.908 -2.458 101.453 1.00 85.81 258 LYS A O 1
ATOM 2036 N N . GLN A 1 259 ? -38.223 -1.805 100.124 1.00 83.62 259 GLN A N 1
ATOM 2037 C CA . GLN A 1 259 ? -37.185 -1.935 101.146 1.00 83.62 259 GLN A CA 1
ATOM 2038 C C . GLN A 1 259 ? -37.368 -0.922 102.289 1.00 83.62 259 GLN A C 1
ATOM 2040 O O . GLN A 1 259 ? -37.401 -1.335 103.444 1.00 83.62 259 GLN A O 1
ATOM 2045 N N . ARG A 1 260 ? -37.576 0.372 101.997 1.00 82.56 260 ARG A N 1
ATOM 2046 C CA . ARG A 1 260 ? -37.866 1.383 103.037 1.00 82.56 260 ARG A CA 1
ATOM 2047 C C . ARG A 1 260 ? -39.116 1.035 103.852 1.00 82.56 260 ARG A C 1
ATOM 2049 O O . ARG A 1 260 ? -39.092 1.154 105.070 1.00 82.56 260 ARG A O 1
ATOM 2056 N N . GLN A 1 261 ? -40.171 0.532 103.210 1.00 81.50 261 GLN A N 1
ATOM 2057 C CA . GLN A 1 261 ? -41.382 0.067 103.896 1.00 81.50 261 GLN A CA 1
ATOM 2058 C C . GLN A 1 261 ? -41.116 -1.146 104.803 1.00 81.50 261 GLN A C 1
ATOM 2060 O O . GLN A 1 261 ? -41.638 -1.194 105.914 1.00 81.50 261 GLN A O 1
ATOM 2065 N N . ALA A 1 262 ? -40.285 -2.101 104.375 1.00 78.31 262 ALA A N 1
ATOM 2066 C CA . ALA A 1 262 ? -39.881 -3.234 105.209 1.00 78.31 262 ALA A CA 1
ATOM 2067 C C . ALA A 1 262 ? -38.998 -2.800 106.396 1.00 78.31 262 ALA A C 1
ATOM 2069 O O . ALA A 1 262 ? -39.152 -3.319 107.502 1.00 78.31 262 ALA A O 1
ATOM 2070 N N . GLU A 1 263 ? -38.114 -1.819 106.201 1.00 77.38 263 GLU A N 1
ATOM 2071 C CA . GLU A 1 263 ? -37.306 -1.207 107.263 1.00 77.38 263 GLU A CA 1
ATOM 2072 C C . GLU A 1 263 ? -38.187 -0.439 108.270 1.00 77.38 263 GLU A C 1
ATOM 2074 O O . GLU A 1 263 ? -38.004 -0.578 109.480 1.00 77.38 263 GLU A O 1
ATOM 2079 N N . GLU A 1 264 ? -39.191 0.312 107.808 1.00 74.94 264 GLU A N 1
ATOM 2080 C CA . GLU A 1 264 ? -40.170 0.995 108.667 1.00 74.94 264 GLU A CA 1
ATOM 2081 C C . GLU A 1 264 ? -41.056 0.011 109.443 1.00 74.94 264 GLU A C 1
ATOM 2083 O O . GLU A 1 264 ? -41.207 0.162 110.656 1.00 74.94 264 GLU A O 1
ATOM 2088 N N . GLN A 1 265 ? -41.572 -1.039 108.794 1.00 72.75 265 GLN A N 1
ATOM 2089 C CA . GLN A 1 265 ? -42.322 -2.109 109.465 1.00 72.75 265 GLN A CA 1
ATOM 2090 C C . GLN A 1 265 ? -41.464 -2.826 110.514 1.00 72.75 265 GLN A C 1
ATOM 2092 O O . GLN A 1 265 ? -41.926 -3.024 111.635 1.00 72.75 265 GLN A O 1
ATOM 2097 N N . SER A 1 266 ? -40.198 -3.122 110.202 1.00 68.88 266 SER A N 1
ATOM 2098 C CA . SER A 1 266 ? -39.255 -3.734 111.152 1.00 68.88 266 SER A CA 1
ATOM 2099 C C . SER A 1 266 ? -38.983 -2.832 112.362 1.00 68.88 266 SER A C 1
ATOM 2101 O O . SER A 1 266 ? -38.844 -3.315 113.486 1.00 68.88 266 SER A O 1
ATOM 2103 N N . ARG A 1 267 ? -38.932 -1.507 112.162 1.00 65.38 267 ARG A N 1
ATOM 2104 C CA . ARG A 1 267 ? -38.776 -0.518 113.244 1.00 65.38 267 ARG A CA 1
ATOM 2105 C C . ARG A 1 267 ? -40.040 -0.349 114.088 1.00 65.38 267 ARG A C 1
ATOM 2107 O O . ARG A 1 267 ? -39.913 -0.056 115.274 1.00 65.38 267 ARG A O 1
ATOM 2114 N N . LEU A 1 268 ? -41.225 -0.541 113.509 1.00 60.66 268 LEU A N 1
ATOM 2115 C CA . LEU A 1 268 ? -42.492 -0.581 114.244 1.00 60.66 268 LEU A CA 1
ATOM 2116 C C . LEU A 1 268 ? -42.593 -1.866 115.077 1.00 60.66 268 LEU A C 1
ATOM 2118 O O . LEU A 1 268 ? -42.730 -1.773 116.291 1.00 60.66 268 LEU A O 1
ATOM 2122 N N . SER A 1 269 ? -42.365 -3.044 114.487 1.00 59.53 269 SER A N 1
ATOM 2123 C CA . SER A 1 269 ? -42.399 -4.313 115.230 1.00 59.53 269 SER A CA 1
ATOM 2124 C C . SER A 1 269 ? -41.340 -4.396 116.334 1.00 59.53 269 SER A C 1
ATOM 2126 O O . SER A 1 269 ? -41.593 -4.982 117.381 1.00 59.53 269 SER A O 1
ATOM 2128 N N . LEU A 1 270 ? -40.161 -3.785 116.141 1.00 57.56 270 LEU A N 1
ATOM 2129 C CA . LEU A 1 270 ? -39.167 -3.640 117.212 1.00 57.56 270 LEU A CA 1
ATOM 2130 C C . LEU A 1 270 ? -39.650 -2.718 118.337 1.00 57.56 270 LEU A C 1
ATOM 2132 O O . LEU A 1 270 ? -39.327 -2.965 119.493 1.00 57.56 270 LEU A O 1
ATOM 2136 N N . ARG A 1 271 ? -40.407 -1.661 118.022 1.00 56.38 271 ARG A N 1
ATOM 2137 C CA . ARG A 1 271 ? -40.949 -0.729 119.018 1.00 56.38 271 ARG A CA 1
ATOM 2138 C C . ARG A 1 271 ? -42.049 -1.380 119.854 1.00 56.38 271 ARG A C 1
ATOM 2140 O O . ARG A 1 271 ? -42.034 -1.212 121.069 1.00 56.38 271 ARG A O 1
ATOM 2147 N N . ASP A 1 272 ? -42.924 -2.158 119.224 1.00 55.22 272 ASP A N 1
ATOM 2148 C CA . ASP A 1 272 ? -43.993 -2.896 119.906 1.00 55.22 272 ASP A CA 1
ATOM 2149 C C . ASP A 1 272 ? -43.423 -3.986 120.842 1.00 55.22 272 ASP A C 1
ATOM 2151 O O . ASP A 1 272 ? -43.954 -4.224 121.929 1.00 55.22 272 ASP A O 1
ATOM 2155 N N . LEU A 1 273 ? -42.274 -4.578 120.480 1.00 54.56 273 LEU A N 1
ATOM 2156 C CA . LEU A 1 273 ? -41.530 -5.543 121.307 1.00 54.56 273 LEU A CA 1
ATOM 2157 C C . LEU A 1 273 ? -40.908 -4.929 122.583 1.00 54.56 273 LEU A C 1
ATOM 2159 O O . LEU A 1 273 ? -40.509 -5.670 123.476 1.00 54.56 273 LEU A O 1
ATOM 2163 N N . PHE A 1 274 ? -40.824 -3.596 122.683 1.00 52.81 274 PHE A N 1
ATOM 2164 C CA . PHE A 1 274 ? -40.345 -2.868 123.870 1.00 52.81 274 PHE A CA 1
ATOM 2165 C C . PHE A 1 274 ? -41.480 -2.230 124.696 1.00 52.81 274 PHE A C 1
ATOM 2167 O O . PHE A 1 274 ? -41.212 -1.428 125.591 1.00 52.81 274 PHE A O 1
ATOM 2174 N N . THR A 1 275 ? -42.744 -2.561 124.408 1.00 51.41 275 THR A N 1
ATOM 2175 C CA . THR A 1 275 ? -43.928 -2.033 125.120 1.00 51.41 275 THR A CA 1
ATOM 2176 C C . THR A 1 275 ? -44.731 -3.105 125.867 1.00 51.41 275 THR A C 1
ATOM 2178 O O . THR A 1 275 ? -45.939 -2.958 126.047 1.00 51.41 275 THR A O 1
ATOM 2181 N N . HIS A 1 276 ? -44.054 -4.165 126.320 1.00 41.72 276 HIS A N 1
ATOM 2182 C CA . HIS A 1 276 ? -44.600 -5.242 127.150 1.00 41.72 276 HIS A CA 1
ATOM 2183 C C . HIS A 1 276 ? -43.664 -5.589 128.315 1.00 41.72 276 HIS A C 1
ATOM 2185 O O . HIS A 1 276 ? -44.215 -6.015 129.355 1.00 41.72 276 HIS A O 1
#

InterPro domains:
  IPR007225 Exocyst complex component EXOC6/Sec15 [PTHR12702] (29-272)
  IPR048359 Exocyst complex component EXOC6/Sec15, N-terminal domain [PF20651] (73-242)

Secondary structure (DSSP, 8-state):
------------------------------THHHHHHHHHHHHHHHHHHHT--THHHHHHHHHTT-HHHHHHHHHHHHHHHHHHHHHHHHHHHHHHHHHHHHHHHHHHHHHHHHHHHHHHHHHHHHHHHHHHHHHHHHHHHHHHHHHHHHHHHHHHHHHHHHHHHHHHHHHHHTT-HHHHHHHHHHHHHHHTTT---HHHHHHHHHHHHHHHHHHHHHHHHHHHHHHHHHHHHHHHHHHHHHHHHHHHHHHHHHHHHHHHHHHHHHHHHHHHTT--

Foldseek 3Di:
DDDDDDDDDDDDDDDDDDDDDDDDDDDDDDPPPVVVLVVLLVVVLVCVVVVHDCVVVCVVCVVVVHVVSVVVSVVVSVVVVVVVVVVVCVVCVVVVVVVVVVVVVVVVVVVVVVVVVVVVVVVCCVPVVVVVVVVVVVVVVVVVVVVVVVVVVLVVVVVVLVVLVVQLVVCVVVLVLVSNLVSLVVNCVPDCPPPPDPVVNVVNVPVSVVSVVVNVVVVVVVVVVVVVVVVVVVVVVVVVVVVVVVVVVVVVVVVVVVVVVVVVVVVVVVVVVVVD

Radius of gyration: 75.36 Å; chains: 1; bounding box: 116×42×234 Å

Sequence (276 aa):
MIEFLPYYQKKSTGDDDLNEDSSENRSPASENGDTADKQDQLLLSAAICNGEDLGSFVRKAFASGKPETLLHHLKHFTKSKESEIEDVCRAHYQDFIVAVDDLRSLLSDVDSLKSSLSNSQNKLQNVAVPLLTSLDAYVEAKNKCSNIALAINSLNTCVQFMELCSRANFHLTKNNFYMALKCLDSIEMNFQDKTPSTTLKRMLEKQIPAIRAHIERKVSKEFGDWLVEIRIVSRNLGQLAIGQASAARQREEELRIKQRQAEEQSRLSLRDLFTH

Organism: NCBI:txid2727405